Protein AF-D4MTE4-F1 (afdb_monomer_lite)

Radius of gyration: 26.08 Å; chains: 1; bounding box: 57×75×73 Å

Structure (mmCIF, N/CA/C/O backbone):
data_AF-D4MTE4-F1
#
_entry.id   AF-D4MTE4-F1
#
loop_
_atom_site.group_PDB
_atom_site.id
_atom_site.type_symbol
_atom_site.label_atom_id
_atom_site.label_alt_id
_atom_site.label_comp_id
_atom_site.label_asym_id
_atom_site.label_entity_id
_atom_site.label_seq_id
_atom_site.pdbx_PDB_ins_code
_atom_site.Cartn_x
_atom_site.Cartn_y
_atom_site.Cartn_z
_atom_site.occupancy
_atom_site.B_iso_or_equiv
_atom_site.auth_seq_id
_atom_site.auth_comp_id
_atom_site.auth_asym_id
_atom_site.auth_atom_id
_atom_site.pdbx_PDB_model_num
ATOM 1 N N . MET A 1 1 ? -26.440 55.639 30.751 1.00 59.72 1 MET A N 1
ATOM 2 C CA . MET A 1 1 ? -26.426 54.937 29.444 1.00 59.72 1 MET A CA 1
ATOM 3 C C . MET A 1 1 ? -25.114 54.200 29.165 1.00 59.72 1 MET A C 1
ATOM 5 O O . MET A 1 1 ? -25.168 52.997 28.968 1.00 59.72 1 MET A O 1
ATOM 9 N N . LYS A 1 2 ? -23.936 54.842 29.241 1.00 62.47 2 LYS A N 1
ATOM 10 C CA . LYS A 1 2 ? -22.635 54.199 28.929 1.00 62.47 2 LYS A CA 1
ATOM 11 C C . LYS A 1 2 ? -22.299 52.947 29.768 1.00 62.47 2 LYS A C 1
ATOM 13 O O . LYS A 1 2 ? -21.780 51.980 29.232 1.00 62.47 2 LYS A O 1
ATOM 18 N N . ARG A 1 3 ? -22.651 52.935 31.062 1.00 67.12 3 ARG A N 1
ATOM 19 C CA . ARG A 1 3 ? -22.437 51.776 31.957 1.00 67.12 3 ARG A CA 1
ATOM 20 C C . ARG A 1 3 ? -23.347 50.582 31.648 1.00 67.12 3 ARG A C 1
ATOM 22 O O . ARG A 1 3 ? -22.915 49.451 31.786 1.00 67.12 3 ARG A O 1
ATOM 29 N N . ILE A 1 4 ? -24.574 50.839 31.195 1.00 77.75 4 ILE A N 1
ATOM 30 C CA . ILE A 1 4 ? -25.535 49.785 30.832 1.00 77.75 4 ILE A CA 1
ATOM 31 C C . ILE A 1 4 ? -25.122 49.152 29.497 1.00 77.75 4 ILE A C 1
ATOM 33 O O . ILE A 1 4 ? -25.079 47.935 29.386 1.00 77.75 4 ILE A O 1
ATOM 37 N N . ALA A 1 5 ? -24.699 49.972 28.528 1.00 74.25 5 ALA A N 1
ATOM 38 C CA . ALA A 1 5 ? -24.168 49.484 27.256 1.00 74.25 5 ALA A CA 1
ATOM 39 C C . ALA A 1 5 ? -22.922 48.593 27.438 1.00 74.25 5 ALA A C 1
ATOM 41 O O . ALA A 1 5 ? -22.818 47.554 26.796 1.00 74.25 5 ALA A O 1
ATOM 42 N N . ALA A 1 6 ? -22.015 48.948 28.356 1.00 76.06 6 ALA A N 1
ATOM 43 C CA . ALA A 1 6 ? -20.829 48.139 28.646 1.00 76.06 6 ALA A CA 1
ATOM 44 C C . ALA A 1 6 ? -21.172 46.754 29.227 1.00 76.06 6 ALA A C 1
ATOM 46 O O . ALA A 1 6 ? -20.550 45.762 28.858 1.00 76.06 6 ALA A O 1
ATOM 47 N N . VAL A 1 7 ? -22.193 46.671 30.087 1.00 80.75 7 VAL A N 1
ATOM 48 C CA . VAL A 1 7 ? -22.648 45.399 30.675 1.00 80.75 7 VAL A CA 1
ATOM 49 C C . VAL A 1 7 ? -23.326 44.510 29.625 1.00 80.75 7 VAL A C 1
ATOM 51 O O . VAL A 1 7 ? -23.096 43.302 29.609 1.00 80.75 7 VAL A O 1
ATOM 54 N N . CYS A 1 8 ? -24.096 45.088 28.697 1.00 79.12 8 CYS A N 1
ATOM 55 C CA . CYS A 1 8 ? -24.700 44.345 27.584 1.00 79.12 8 CYS A CA 1
ATOM 56 C C . CYS A 1 8 ? -23.653 43.798 26.598 1.00 79.12 8 CYS A C 1
ATOM 58 O O . CYS A 1 8 ? -23.776 42.674 26.125 1.00 79.12 8 CYS A O 1
ATOM 60 N N . VAL A 1 9 ? -22.591 44.556 26.316 1.00 81.44 9 VAL A N 1
ATOM 61 C CA . VAL A 1 9 ? -21.503 44.088 25.440 1.00 81.44 9 VAL A CA 1
ATOM 62 C C . VAL A 1 9 ? -20.684 42.988 26.122 1.00 81.44 9 VAL A C 1
ATOM 64 O O . VAL A 1 9 ? -20.403 41.963 25.508 1.00 81.44 9 VAL A O 1
ATOM 67 N N . ALA A 1 10 ? -20.366 43.142 27.410 1.00 79.88 10 ALA A N 1
ATOM 68 C CA . ALA A 1 10 ? -19.639 42.121 28.163 1.00 79.88 10 ALA A CA 1
ATOM 69 C C . ALA A 1 10 ? -20.427 40.804 28.281 1.00 79.88 10 ALA A C 1
ATOM 71 O O . ALA A 1 10 ? -19.842 39.733 28.164 1.00 79.88 10 ALA A O 1
ATOM 72 N N . SER A 1 11 ? -21.751 40.868 28.448 1.00 81.88 11 SER A N 1
ATOM 73 C CA . SER A 1 11 ? -22.614 39.678 28.529 1.00 81.88 11 SER A CA 1
ATOM 74 C C . SER A 1 11 ? -22.815 38.957 27.195 1.00 81.88 11 SER A C 1
ATOM 76 O O . SER A 1 11 ? -23.092 37.764 27.208 1.00 81.88 11 SER A O 1
ATOM 78 N N . LEU A 1 12 ? -22.627 39.629 26.055 1.00 82.00 12 LEU A N 1
ATOM 79 C CA . LEU A 1 12 ? -22.618 38.982 24.737 1.00 82.00 12 LEU A CA 1
ATOM 80 C C . LEU A 1 12 ? -21.258 38.362 24.396 1.00 82.00 12 LEU A C 1
ATOM 82 O O . LEU A 1 12 ? -21.197 37.324 23.744 1.00 82.00 12 LEU A O 1
ATOM 86 N N . ILE A 1 13 ? -20.166 38.975 24.858 1.00 83.00 13 ILE A N 1
ATOM 87 C CA . ILE A 1 13 ? -18.805 38.487 24.598 1.00 83.00 13 ILE A CA 1
ATOM 88 C C . ILE A 1 13 ? -18.431 37.352 25.559 1.00 83.00 13 ILE A C 1
ATOM 90 O O . ILE A 1 13 ? -17.723 36.435 25.163 1.00 83.00 13 ILE A O 1
ATOM 94 N N . PHE A 1 14 ? -18.926 37.361 26.799 1.00 82.88 14 PHE A N 1
ATOM 95 C CA . PHE A 1 14 ? -18.574 36.354 27.804 1.00 82.88 14 PHE A CA 1
ATOM 96 C C . PHE A 1 14 ? -18.930 34.910 27.392 1.00 82.88 14 PHE A C 1
ATOM 98 O O . PHE A 1 14 ? -18.049 34.063 27.496 1.00 82.88 14 PHE A O 1
ATOM 105 N N . PRO A 1 15 ? -20.122 34.598 26.840 1.00 77.12 15 PRO A N 1
ATOM 106 C CA . PRO A 1 15 ? -20.428 33.265 26.318 1.00 77.12 15 PRO A CA 1
ATOM 107 C C . PRO A 1 15 ? -19.530 32.879 25.139 1.00 77.12 15 PRO A C 1
ATOM 109 O O . PRO A 1 15 ? -19.140 31.724 25.016 1.00 77.12 15 PRO A O 1
ATOM 112 N N . TYR A 1 16 ? -19.165 33.841 24.287 1.00 74.88 16 TYR A N 1
ATOM 113 C CA . TYR A 1 16 ? -18.300 33.608 23.128 1.00 74.88 16 TYR A CA 1
ATOM 114 C C . TYR A 1 16 ? -16.842 33.337 23.534 1.00 74.88 16 TYR A C 1
ATOM 116 O O . TYR A 1 16 ? -16.196 32.433 23.017 1.00 74.88 16 TYR A O 1
ATOM 124 N N . VAL A 1 17 ? -16.327 34.075 24.518 1.00 76.56 17 VAL A N 1
ATOM 125 C CA . VAL A 1 17 ? -14.983 33.861 25.074 1.00 76.56 17 VAL A CA 1
ATOM 126 C C . VAL A 1 17 ? -14.937 32.574 25.896 1.00 76.56 17 VAL A C 1
ATOM 128 O O . VAL A 1 17 ? -13.956 31.844 25.810 1.00 76.56 17 VAL A O 1
ATOM 131 N N . LEU A 1 18 ? -16.001 32.256 26.641 1.00 71.44 18 LEU A N 1
ATOM 132 C CA . LEU A 1 18 ? -16.104 31.010 27.402 1.00 71.44 18 LEU A CA 1
ATOM 133 C C . LEU A 1 18 ? -16.206 29.792 26.475 1.00 71.44 18 LEU A C 1
ATOM 135 O O . LEU A 1 18 ? -15.563 28.782 26.736 1.00 71.44 18 LEU A O 1
ATOM 139 N N . THR A 1 19 ? -16.950 29.897 25.368 1.00 66.19 19 THR A N 1
ATOM 140 C CA . THR A 1 19 ? -17.001 28.837 24.349 1.00 66.19 19 THR A CA 1
ATOM 141 C C . THR A 1 19 ? -15.670 28.700 23.624 1.00 66.19 19 THR A C 1
ATOM 143 O O . THR A 1 19 ? -15.191 27.583 23.546 1.00 66.19 19 THR A O 1
ATOM 146 N N . MET A 1 20 ? -14.998 29.785 23.217 1.00 66.06 20 MET A N 1
ATOM 147 C CA . MET A 1 20 ? -13.650 29.700 22.629 1.00 66.06 20 MET A CA 1
ATOM 148 C C . MET A 1 20 ? -12.594 29.122 23.583 1.00 66.06 20 MET A C 1
ATOM 150 O O . MET A 1 20 ? -11.722 28.378 23.137 1.00 66.06 20 MET A O 1
ATOM 154 N N . ALA A 1 21 ? -12.655 29.460 24.875 1.00 62.47 21 ALA A N 1
ATOM 155 C CA . ALA A 1 21 ? -11.738 28.933 25.884 1.00 62.47 21 ALA A CA 1
ATOM 156 C C . ALA A 1 21 ? -12.009 27.453 26.203 1.00 62.47 21 ALA A C 1
ATOM 158 O O . ALA A 1 21 ? -11.075 26.722 26.519 1.00 62.47 21 ALA A O 1
ATOM 159 N N . TRP A 1 22 ? -13.264 27.002 26.084 1.00 55.19 22 TRP A N 1
ATOM 160 C CA . TRP A 1 22 ? -13.646 25.596 26.242 1.00 55.19 22 TRP A CA 1
ATOM 161 C C . TRP A 1 22 ? -13.377 24.780 24.969 1.00 55.19 22 TRP A C 1
ATOM 163 O O . TRP A 1 22 ? -12.930 23.642 25.052 1.00 55.19 22 TRP A O 1
ATOM 173 N N . THR A 1 23 ? -13.553 25.353 23.776 1.00 48.44 23 THR A N 1
ATOM 174 C CA . THR A 1 23 ? -13.252 24.699 22.490 1.00 48.44 23 THR A CA 1
ATOM 175 C C . THR A 1 23 ? -11.777 24.785 22.105 1.00 48.44 23 THR A C 1
ATOM 177 O O . THR A 1 23 ? -11.493 24.762 20.913 1.00 48.44 23 THR A O 1
ATOM 180 N N . GLY A 1 24 ? -10.874 24.934 23.086 1.00 40.53 24 GLY A N 1
ATOM 181 C CA . GLY A 1 24 ? -9.408 24.923 23.001 1.00 40.53 24 GLY A CA 1
ATOM 182 C C . GLY A 1 24 ? -8.805 24.626 21.628 1.00 40.53 24 GLY A C 1
ATOM 183 O O . GLY A 1 24 ? -8.194 23.584 21.432 1.00 40.53 24 GLY A O 1
ATOM 184 N N . ARG A 1 25 ? -8.943 25.556 20.677 1.00 42.19 25 ARG A N 1
ATOM 185 C CA . ARG A 1 25 ? -8.326 25.459 19.354 1.00 42.19 25 ARG A CA 1
ATOM 186 C C . ARG A 1 25 ? -7.120 26.379 19.365 1.00 42.19 25 ARG A C 1
ATOM 188 O O . ARG A 1 25 ? -7.121 27.456 18.775 1.00 42.19 25 ARG A O 1
ATOM 195 N N . GLN A 1 26 ? -6.092 25.958 20.101 1.00 37.34 26 GLN A N 1
ATOM 196 C CA . GLN A 1 26 ? -4.737 26.301 19.693 1.00 37.34 26 GLN A CA 1
ATOM 197 C C . GLN A 1 26 ? -4.518 25.610 18.349 1.00 37.34 26 GLN A C 1
ATOM 199 O O . GLN A 1 26 ? -4.804 24.423 18.216 1.00 37.34 26 GLN A O 1
ATOM 204 N N . GLY A 1 27 ? -4.078 26.372 17.348 1.00 37.94 27 GLY A N 1
ATOM 205 C CA . GLY A 1 27 ? -3.647 25.862 16.048 1.00 37.94 27 GLY A CA 1
ATOM 206 C C . GLY A 1 27 ? -2.378 25.030 16.189 1.00 37.94 27 GLY A C 1
ATOM 207 O O . GLY A 1 27 ? -1.312 25.451 15.759 1.00 37.94 27 GLY A O 1
ATOM 208 N N . GLY A 1 28 ? -2.510 23.889 16.854 1.00 34.00 28 GLY A N 1
ATOM 209 C CA . GLY A 1 28 ? -1.566 22.795 16.855 1.00 34.00 28 GLY A CA 1
ATOM 210 C C . GLY A 1 28 ? -2.030 21.757 15.846 1.00 34.00 28 GLY A C 1
ATOM 211 O O . GLY A 1 28 ? -3.226 21.558 15.637 1.00 34.00 28 GLY A O 1
ATOM 212 N N . THR A 1 29 ? -1.051 21.127 15.225 1.00 38.72 29 THR A N 1
ATOM 213 C CA . THR A 1 29 ? -1.072 19.966 14.333 1.00 38.72 29 THR A CA 1
ATOM 214 C C . THR A 1 29 ? -1.669 18.717 14.997 1.00 38.72 29 THR A C 1
ATOM 216 O O . THR A 1 29 ? -1.053 17.656 15.011 1.00 38.72 29 THR A O 1
ATOM 219 N N . ALA A 1 30 ? -2.848 18.837 15.602 1.00 36.94 30 ALA A N 1
ATOM 220 C CA . ALA A 1 30 ? -3.557 17.722 16.199 1.00 36.94 30 ALA A CA 1
ATOM 221 C C . ALA A 1 30 ? -4.317 16.982 15.098 1.00 36.94 30 ALA A C 1
ATOM 223 O O . ALA A 1 30 ? -5.132 17.573 14.391 1.00 36.94 30 ALA A O 1
ATOM 224 N N . MET A 1 31 ? -4.043 15.689 14.967 1.00 48.06 31 MET A N 1
ATOM 225 C CA . MET A 1 31 ? -5.004 14.766 14.378 1.00 48.06 31 MET A CA 1
ATOM 226 C C . MET A 1 31 ? -6.296 14.862 15.199 1.00 48.06 31 MET A C 1
ATOM 228 O O . MET A 1 31 ? -6.238 14.791 16.431 1.00 48.06 31 MET A O 1
ATOM 232 N N . ALA A 1 32 ? -7.452 15.036 14.558 1.00 46.78 32 ALA A N 1
ATOM 233 C CA . ALA A 1 32 ? -8.718 14.686 15.193 1.00 46.78 32 ALA A CA 1
ATOM 234 C C . ALA A 1 32 ? -8.613 13.227 15.679 1.00 46.78 32 ALA A C 1
ATOM 236 O O . ALA A 1 32 ? -8.407 12.340 14.853 1.00 46.78 32 ALA A O 1
ATOM 237 N N . GLY A 1 33 ? -8.647 13.011 17.001 1.00 51.81 33 GLY A N 1
ATOM 238 C CA . GLY A 1 33 ? -8.532 11.669 17.589 1.00 51.81 33 GLY A CA 1
ATOM 239 C C . GLY A 1 33 ? -7.540 11.463 18.737 1.00 51.81 33 GLY A C 1
ATOM 240 O O . GLY A 1 33 ? -7.340 10.349 19.214 1.00 51.81 33 GLY A O 1
ATOM 241 N N . VAL A 1 34 ? -6.891 12.523 19.228 1.00 58.50 34 VAL A N 1
ATOM 242 C CA . VAL A 1 34 ? -6.115 12.413 20.474 1.00 58.50 34 VAL A CA 1
ATOM 243 C C . VAL A 1 34 ? -7.084 12.178 21.636 1.00 58.50 34 VAL A C 1
ATOM 245 O O . VAL A 1 34 ? -7.773 13.099 22.082 1.00 58.50 34 VAL A O 1
ATOM 248 N N . VAL A 1 35 ? -7.143 10.940 22.120 1.00 59.81 35 VAL A N 1
ATOM 249 C CA . VAL A 1 35 ? -7.996 10.532 23.242 1.00 59.81 35 VAL A CA 1
ATOM 250 C C . VAL A 1 35 ? -7.235 10.620 24.558 1.00 59.81 35 VAL A C 1
ATOM 252 O O . VAL A 1 35 ? -6.057 10.283 24.663 1.00 59.81 35 VAL A O 1
ATOM 255 N N . SER A 1 36 ? -7.926 11.051 25.614 1.00 57.59 36 SER A N 1
ATOM 256 C CA . SER A 1 36 ? -7.418 10.844 26.971 1.00 57.59 36 SER A CA 1
ATOM 257 C C . SER A 1 36 ? -7.468 9.351 27.293 1.00 57.59 36 SER A C 1
ATOM 259 O O . SER A 1 36 ? -8.446 8.689 26.955 1.00 57.59 36 SER A O 1
ATOM 261 N N . SER A 1 37 ? -6.492 8.829 28.041 1.00 57.50 37 SER A N 1
ATOM 262 C CA . SER A 1 37 ? -6.460 7.424 28.488 1.00 57.50 37 SER A CA 1
ATOM 263 C C . SER A 1 37 ? -7.737 6.965 29.213 1.00 57.50 37 SER A C 1
ATOM 265 O O . SER A 1 37 ? -7.983 5.774 29.338 1.00 57.50 37 SER A O 1
ATOM 267 N N . SER A 1 38 ? -8.554 7.908 29.692 1.00 53.66 38 SER A N 1
ATOM 268 C CA . SER A 1 38 ? -9.852 7.665 30.334 1.00 53.66 38 SER A CA 1
ATOM 269 C C . SER A 1 38 ? -11.017 7.380 29.369 1.00 53.66 38 SER A C 1
ATOM 271 O O . SER A 1 38 ? -12.098 7.026 29.833 1.00 53.66 38 SER A O 1
ATOM 273 N N . GLN A 1 39 ? -10.822 7.553 28.058 1.00 58.81 39 GLN A N 1
ATOM 274 C CA . GLN A 1 39 ? -11.846 7.385 27.018 1.00 58.81 39 GLN A CA 1
ATOM 275 C C . GLN A 1 39 ? -11.631 6.149 26.134 1.00 58.81 39 GLN A C 1
ATOM 277 O O . GLN A 1 39 ? -12.474 5.883 25.286 1.00 58.81 39 GLN A O 1
ATOM 282 N N . ILE A 1 40 ? -10.536 5.411 26.336 1.00 68.00 40 ILE A N 1
ATOM 283 C CA . ILE A 1 40 ? -10.223 4.193 25.582 1.00 68.00 40 ILE A CA 1
ATOM 284 C C . ILE A 1 40 ? -11.050 3.041 26.166 1.00 68.00 40 ILE A C 1
ATOM 286 O O . ILE A 1 40 ? -10.957 2.745 27.361 1.00 68.00 40 ILE A O 1
ATOM 290 N N . GLY A 1 41 ? -11.883 2.424 25.332 1.00 66.00 41 GLY A N 1
ATOM 291 C CA . GLY A 1 41 ? -12.686 1.257 25.682 1.00 66.00 41 GLY A CA 1
ATOM 292 C C . GLY A 1 41 ? -11.831 0.020 25.975 1.00 66.00 41 GLY A C 1
ATOM 293 O O . GLY A 1 41 ? -10.697 -0.115 25.517 1.00 66.00 41 GLY A O 1
ATOM 294 N N . GLU A 1 42 ? -12.373 -0.918 26.752 1.00 63.75 42 GLU A N 1
ATOM 295 C CA . GLU A 1 42 ? -11.688 -2.178 27.056 1.00 63.75 42 GLU A CA 1
ATOM 296 C C . GLU A 1 42 ? -11.477 -2.993 25.764 1.00 63.75 42 GLU A C 1
ATOM 298 O O . GLU A 1 42 ? -12.437 -3.367 25.094 1.00 63.75 42 GLU A O 1
ATOM 303 N N . GLY A 1 43 ? -10.213 -3.250 25.408 1.00 72.12 43 GLY A N 1
ATOM 304 C CA . GLY A 1 43 ? -9.827 -3.996 24.202 1.00 72.12 43 GLY A CA 1
ATOM 305 C C . GLY A 1 43 ? -9.526 -3.143 22.964 1.00 72.12 43 GLY A C 1
ATOM 306 O O . GLY A 1 43 ? -9.059 -3.692 21.964 1.00 72.12 43 GLY A O 1
ATOM 307 N N . GLU A 1 44 ? -9.719 -1.822 23.020 1.00 82.81 44 GLU A N 1
ATOM 308 C CA . GLU A 1 44 ? -9.362 -0.929 21.914 1.00 82.81 44 GLU A CA 1
ATOM 309 C C . GLU A 1 44 ? -7.845 -0.882 21.693 1.00 82.81 44 GLU A C 1
ATOM 311 O O . GLU A 1 44 ? -7.045 -0.892 22.632 1.00 82.81 44 GLU A O 1
ATOM 316 N N . ARG A 1 45 ? -7.446 -0.853 20.418 1.00 90.00 45 ARG A N 1
ATOM 317 C CA . ARG A 1 45 ? -6.045 -0.751 20.002 1.00 90.00 45 ARG A CA 1
ATOM 318 C C . ARG A 1 45 ? -5.687 0.706 19.740 1.00 90.00 45 ARG A C 1
ATOM 320 O O . ARG A 1 45 ? -6.461 1.430 19.113 1.00 90.00 45 ARG A O 1
ATOM 327 N N . VAL A 1 46 ? -4.501 1.115 20.177 1.00 92.38 46 VAL A N 1
ATOM 328 C CA . VAL A 1 46 ? -4.019 2.494 20.048 1.00 92.38 46 VAL A CA 1
ATOM 329 C C . VAL A 1 46 ? -2.648 2.577 19.398 1.00 92.38 46 VAL A C 1
ATOM 331 O O . VAL A 1 46 ? -1.789 1.715 19.579 1.00 92.38 46 VAL A O 1
ATOM 334 N N . ILE A 1 47 ? -2.437 3.662 18.665 1.00 90.94 47 ILE A N 1
ATOM 335 C CA . ILE A 1 47 ? -1.132 4.059 18.151 1.00 90.94 47 ILE A CA 1
ATOM 336 C C . ILE A 1 47 ? -0.617 5.192 19.031 1.00 90.94 47 ILE A C 1
ATOM 338 O O . ILE A 1 47 ? -1.311 6.185 19.247 1.00 90.94 47 ILE A O 1
ATOM 342 N N . VAL A 1 48 ? 0.588 5.038 19.570 1.00 90.62 48 VAL A N 1
ATOM 343 C CA . VAL A 1 48 ? 1.236 6.063 20.389 1.00 90.62 48 VAL A CA 1
ATOM 344 C C . VAL A 1 48 ? 2.079 6.933 19.469 1.00 90.62 48 VAL A C 1
ATOM 346 O O . VAL A 1 48 ? 3.128 6.505 18.990 1.00 90.62 48 VAL A O 1
ATOM 349 N N . LEU A 1 49 ? 1.614 8.153 19.209 1.00 88.25 49 LEU A N 1
ATOM 350 C CA . LEU A 1 49 ? 2.403 9.152 18.498 1.00 88.25 49 LEU A CA 1
ATOM 351 C C . LEU A 1 49 ? 3.561 9.562 19.404 1.00 88.25 49 LEU A C 1
ATOM 353 O O . LEU A 1 49 ? 3.319 10.097 20.480 1.00 88.25 49 LEU A O 1
ATOM 357 N N . ASP A 1 50 ? 4.797 9.328 18.979 1.00 84.50 50 ASP A N 1
ATOM 358 C CA . ASP A 1 50 ? 6.025 9.649 19.717 1.00 84.50 50 ASP A CA 1
ATOM 359 C C . ASP A 1 50 ? 6.813 10.799 19.061 1.00 84.50 50 ASP A C 1
ATOM 361 O O . ASP A 1 50 ? 8.036 10.924 19.175 1.00 84.50 50 ASP A O 1
ATOM 365 N N . ARG A 1 51 ? 6.087 11.692 18.378 1.00 80.00 51 ARG A N 1
ATOM 366 C CA . ARG A 1 51 ? 6.640 12.868 17.697 1.00 80.00 51 ARG A CA 1
ATOM 367 C C . ARG A 1 51 ? 7.105 13.907 18.717 1.00 80.00 51 ARG A C 1
ATOM 369 O O . ARG A 1 51 ? 6.377 14.274 19.634 1.00 80.00 51 ARG A O 1
ATOM 376 N N . GLU A 1 52 ? 8.319 14.420 18.525 1.00 68.56 52 GLU A N 1
ATOM 377 C CA . GLU A 1 52 ? 8.853 15.574 19.272 1.00 68.56 52 GLU A CA 1
ATOM 378 C C . GLU A 1 52 ? 8.875 15.400 20.809 1.00 68.56 52 GLU A C 1
ATOM 380 O O . GLU A 1 52 ? 8.902 16.378 21.555 1.00 68.56 52 GLU A O 1
ATOM 385 N N . GLY A 1 53 ? 8.912 14.153 21.296 1.00 67.38 53 GLY A N 1
ATOM 386 C CA . GLY A 1 53 ? 9.024 13.829 22.723 1.00 67.38 53 GLY A CA 1
ATOM 387 C C . GLY A 1 53 ? 7.716 13.912 23.517 1.00 67.38 53 GLY A C 1
ATOM 388 O O . GLY A 1 53 ? 7.756 13.803 24.743 1.00 67.38 53 GLY A O 1
ATOM 389 N N . ALA A 1 54 ? 6.572 14.096 22.851 1.00 74.00 54 ALA A N 1
ATOM 390 C CA . ALA A 1 54 ? 5.254 13.992 23.467 1.00 74.00 54 ALA A CA 1
ATOM 391 C C . ALA A 1 54 ? 4.578 12.691 23.024 1.00 74.00 54 ALA A C 1
ATOM 393 O O . ALA A 1 54 ? 4.305 12.516 21.842 1.00 74.00 54 ALA A O 1
ATOM 394 N N . GLU A 1 55 ? 4.285 11.806 23.978 1.00 83.50 55 GLU A N 1
ATOM 395 C CA . GLU A 1 55 ? 3.511 10.590 23.723 1.00 83.50 55 GLU A CA 1
ATOM 396 C C . GLU A 1 55 ? 2.014 10.908 23.744 1.00 83.50 55 GLU A C 1
ATOM 398 O O . GLU A 1 55 ? 1.477 11.365 24.758 1.00 83.50 55 GLU A O 1
ATOM 403 N N . GLN A 1 56 ? 1.337 10.687 22.617 1.00 86.00 56 GLN A N 1
ATOM 404 C CA . GLN A 1 56 ? -0.105 10.901 22.488 1.00 86.00 56 GLN A CA 1
ATOM 405 C C . GLN A 1 56 ? -0.778 9.645 21.926 1.00 86.00 56 GLN A C 1
ATOM 407 O O . GLN A 1 56 ? -0.512 9.288 20.778 1.00 86.00 56 GLN A O 1
ATOM 412 N N . PRO A 1 57 ? -1.643 8.965 22.700 1.00 88.06 57 PRO A N 1
ATOM 413 C CA . PRO A 1 57 ? -2.395 7.832 22.186 1.00 88.06 57 PRO A CA 1
ATOM 414 C C . PRO A 1 57 ? -3.508 8.311 21.246 1.00 88.06 57 PRO A C 1
ATOM 416 O O . PRO A 1 57 ? -4.261 9.235 21.561 1.00 88.06 57 PRO A O 1
ATOM 419 N N . VAL A 1 58 ? -3.615 7.648 20.100 1.00 89.69 58 VAL A N 1
ATOM 420 C CA . VAL A 1 58 ? -4.669 7.833 19.097 1.00 89.69 58 VAL A CA 1
ATOM 421 C C . VAL A 1 58 ? -5.322 6.482 18.837 1.00 89.69 58 VAL A C 1
ATOM 423 O O . VAL A 1 58 ? -4.630 5.462 18.786 1.00 89.69 58 VAL A O 1
ATOM 426 N N . LEU A 1 59 ? -6.647 6.453 18.687 1.00 91.44 59 LEU A N 1
ATOM 427 C CA . LEU A 1 59 ? -7.355 5.215 18.363 1.00 91.44 59 LEU A CA 1
ATOM 428 C C . LEU A 1 59 ? -6.901 4.688 17.001 1.00 91.44 59 LEU A C 1
ATOM 430 O O . LEU A 1 59 ? -6.737 5.452 16.049 1.00 91.44 59 LEU A O 1
ATOM 434 N N . LEU A 1 60 ? -6.740 3.368 16.889 1.00 91.94 60 LEU A N 1
ATOM 435 C CA . LEU A 1 60 ? -6.329 2.732 15.637 1.00 91.94 60 LEU A CA 1
ATOM 436 C C . LEU A 1 60 ? -7.251 3.125 14.472 1.00 91.94 60 LEU A C 1
ATOM 438 O O . LEU A 1 60 ? -6.762 3.428 13.389 1.00 91.94 60 LEU A O 1
ATOM 442 N N . GLU A 1 61 ? -8.565 3.181 14.700 1.00 91.00 61 GLU A N 1
ATOM 443 C CA . GLU A 1 61 ? -9.559 3.532 13.674 1.00 91.00 61 GLU A CA 1
ATOM 444 C C . GLU A 1 61 ? -9.416 4.972 13.155 1.00 91.00 61 GLU A C 1
ATOM 446 O O . GLU A 1 61 ? -9.609 5.232 11.968 1.00 91.00 61 GLU A O 1
ATOM 451 N N . GLU A 1 62 ? -9.011 5.912 14.008 1.00 90.06 62 GLU A N 1
ATOM 452 C CA . GLU A 1 62 ? -8.749 7.295 13.594 1.00 90.06 62 GLU A CA 1
ATOM 453 C C . GLU A 1 62 ? -7.401 7.410 12.876 1.00 90.06 62 GLU A C 1
ATOM 455 O O . GLU A 1 62 ? -7.265 8.145 11.894 1.00 90.06 62 GLU A O 1
ATOM 460 N N . TYR A 1 63 ? -6.411 6.630 13.317 1.00 91.81 63 TYR A N 1
ATOM 461 C CA . TYR A 1 63 ? -5.103 6.554 12.676 1.00 91.81 63 TYR A CA 1
ATOM 462 C C . TYR A 1 63 ? -5.188 5.964 11.256 1.00 91.81 63 TYR A C 1
ATOM 464 O O . TYR A 1 63 ? -4.510 6.440 10.341 1.00 91.81 63 TYR A O 1
ATOM 472 N N . LEU A 1 64 ? -6.080 4.988 11.039 1.00 94.19 64 LEU A N 1
ATOM 473 C CA . LEU A 1 64 ? -6.325 4.368 9.733 1.00 94.19 64 LEU A CA 1
ATOM 474 C C . LEU A 1 64 ? -6.727 5.374 8.653 1.00 94.19 64 LEU A C 1
ATOM 476 O O . LEU A 1 64 ? -6.295 5.229 7.510 1.00 94.19 64 LEU A O 1
ATOM 480 N N . ILE A 1 65 ? -7.495 6.413 8.995 1.00 95.31 65 ILE A N 1
ATOM 481 C CA . ILE A 1 65 ? -7.918 7.433 8.024 1.00 95.31 65 ILE A CA 1
ATOM 482 C C . ILE A 1 65 ? -6.702 8.087 7.372 1.00 95.31 65 ILE A C 1
ATOM 484 O O . ILE A 1 65 ? -6.657 8.213 6.149 1.00 95.31 65 ILE A O 1
ATOM 488 N N . GLY A 1 66 ? -5.702 8.467 8.170 1.00 93.38 66 GLY A N 1
ATOM 489 C CA . GLY A 1 66 ? -4.495 9.104 7.652 1.00 93.38 66 GLY A CA 1
ATOM 490 C C . GLY A 1 66 ? -3.629 8.165 6.817 1.00 93.38 66 GLY A C 1
ATOM 491 O O . GLY A 1 66 ? -3.068 8.602 5.812 1.00 93.38 66 GLY A O 1
ATOM 492 N N . ILE A 1 67 ? -3.537 6.890 7.211 1.00 93.75 67 ILE A N 1
ATOM 493 C CA . ILE A 1 67 ? -2.814 5.861 6.449 1.00 93.75 67 ILE A CA 1
ATOM 494 C C . ILE A 1 67 ? -3.456 5.696 5.070 1.00 93.75 67 ILE A C 1
ATOM 496 O O . ILE A 1 67 ? -2.785 5.769 4.045 1.00 93.75 67 ILE A O 1
ATOM 500 N N . VAL A 1 68 ? -4.771 5.477 5.034 1.00 95.38 68 VAL A N 1
ATOM 501 C CA . VAL A 1 68 ? -5.475 5.184 3.783 1.00 95.38 68 VAL A CA 1
ATOM 502 C C . VAL A 1 68 ? -5.541 6.424 2.891 1.00 95.38 68 VAL A C 1
ATOM 504 O O . VAL A 1 68 ? -5.435 6.295 1.675 1.00 95.38 68 VAL A O 1
ATOM 507 N N . ALA A 1 69 ? -5.642 7.624 3.473 1.00 94.50 69 ALA A N 1
ATOM 508 C CA . ALA A 1 69 ? -5.589 8.883 2.728 1.00 94.50 69 ALA A CA 1
ATOM 509 C C . ALA A 1 69 ? -4.238 9.116 2.032 1.00 94.50 69 ALA A C 1
ATOM 511 O O . ALA A 1 69 ? -4.217 9.732 0.970 1.00 94.50 69 ALA A O 1
ATOM 512 N N . GLU A 1 70 ? -3.132 8.632 2.608 1.00 92.69 70 GLU A N 1
ATOM 513 C CA . GLU A 1 70 ? -1.806 8.670 1.970 1.00 92.69 70 GLU A CA 1
ATOM 514 C C . GLU A 1 70 ? -1.671 7.617 0.855 1.00 92.69 70 GLU A C 1
ATOM 516 O O . GLU A 1 70 ? -0.936 7.812 -0.108 1.00 92.69 70 GLU A O 1
ATOM 521 N N . GLN A 1 71 ? -2.381 6.490 0.964 1.00 89.94 71 GLN A N 1
ATOM 522 C CA . GLN A 1 71 ? -2.197 5.338 0.074 1.00 89.94 71 GLN A CA 1
ATOM 523 C C . GLN A 1 71 ? -3.017 5.386 -1.208 1.00 89.94 71 GLN A C 1
ATOM 525 O O . GLN A 1 71 ? -2.567 4.867 -2.230 1.00 89.94 71 GLN A O 1
ATOM 530 N N . ILE A 1 72 ? -4.232 5.936 -1.151 1.00 91.94 72 ILE A N 1
ATOM 531 C CA . ILE A 1 72 ? -5.155 5.946 -2.289 1.00 91.94 72 ILE A CA 1
ATOM 532 C C . ILE A 1 72 ? -5.831 7.313 -2.474 1.00 91.94 72 ILE A C 1
ATOM 534 O O . ILE A 1 72 ? -6.110 8.008 -1.494 1.00 91.94 72 ILE A O 1
ATOM 538 N N . PRO A 1 73 ? -6.161 7.704 -3.721 1.00 92.81 73 PRO A N 1
ATOM 539 C CA . PRO A 1 73 ? -6.889 8.940 -3.991 1.00 92.81 73 PRO A CA 1
ATOM 540 C C . PRO A 1 73 ? -8.272 8.974 -3.333 1.00 92.81 73 PRO A C 1
ATOM 542 O O . PRO A 1 73 ? -9.011 7.987 -3.340 1.00 92.81 73 PRO A O 1
ATOM 545 N N . ALA A 1 74 ? -8.682 10.146 -2.846 1.00 94.25 74 ALA A N 1
ATOM 546 C CA . ALA A 1 74 ? -9.984 10.326 -2.197 1.00 94.25 74 ALA A CA 1
ATOM 547 C C . ALA A 1 74 ? -11.179 10.200 -3.164 1.00 94.25 74 ALA A C 1
ATOM 549 O O . ALA A 1 74 ? -12.325 9.942 -2.763 1.00 94.25 74 ALA A O 1
ATOM 550 N N . GLU A 1 75 ? -10.909 10.359 -4.458 1.00 94.06 75 GLU A N 1
ATOM 551 C CA . GLU A 1 75 ? -11.850 10.197 -5.557 1.00 94.06 75 GLU A CA 1
ATOM 552 C C . GLU A 1 75 ? -12.304 8.745 -5.737 1.00 94.06 75 GLU A C 1
ATOM 554 O O . GLU A 1 75 ? -13.405 8.534 -6.242 1.00 94.06 75 GLU A O 1
ATOM 559 N N . TYR A 1 76 ? -11.509 7.758 -5.302 1.00 94.00 76 TYR A N 1
ATOM 560 C CA . TYR A 1 76 ? -11.818 6.334 -5.475 1.00 94.00 76 TYR A CA 1
ATOM 561 C C . TYR A 1 76 ? -13.148 5.951 -4.836 1.00 94.00 76 TYR A C 1
ATOM 563 O O . TYR A 1 76 ? -13.554 6.530 -3.834 1.00 94.00 76 TYR A O 1
ATOM 571 N N . GLU A 1 77 ? -13.848 4.975 -5.407 1.00 95.25 77 GLU A N 1
ATOM 572 C CA . GLU A 1 77 ? -15.166 4.555 -4.924 1.00 95.25 77 GLU A CA 1
ATOM 573 C C . GLU A 1 77 ? -15.143 4.128 -3.450 1.00 95.25 77 GLU A C 1
ATOM 575 O O . GLU A 1 77 ? -14.135 3.641 -2.936 1.00 95.25 77 GLU A O 1
ATOM 580 N N . LEU A 1 78 ? -16.272 4.303 -2.753 1.00 96.81 78 LEU A N 1
ATOM 581 C CA . LEU A 1 78 ? -16.360 4.017 -1.315 1.00 96.81 78 LEU A CA 1
ATOM 582 C C . LEU A 1 78 ? -15.951 2.572 -0.986 1.00 96.81 78 LEU A C 1
ATOM 584 O O . LEU A 1 78 ? -15.231 2.346 -0.019 1.00 96.81 78 LEU A O 1
ATOM 588 N N . GLU A 1 79 ? -16.358 1.607 -1.811 1.00 97.69 79 GLU A N 1
ATOM 589 C CA . GLU A 1 79 ? -16.002 0.195 -1.624 1.00 97.69 79 GLU A CA 1
ATOM 590 C C . GLU A 1 79 ? -14.493 -0.061 -1.782 1.00 97.69 79 GLU A C 1
ATOM 592 O O . GLU A 1 79 ? -13.936 -0.899 -1.076 1.00 97.69 79 GLU A O 1
ATOM 597 N N . THR A 1 80 ? -13.797 0.705 -2.630 1.00 95.56 80 THR A N 1
ATOM 598 C CA . THR A 1 80 ? -12.331 0.649 -2.737 1.00 95.56 80 THR A CA 1
ATOM 599 C C . THR A 1 80 ? -11.670 1.180 -1.468 1.00 95.56 80 THR A C 1
ATOM 601 O O . THR A 1 80 ? -10.734 0.567 -0.960 1.00 95.56 80 THR A O 1
ATOM 604 N N . ILE A 1 81 ? -12.189 2.279 -0.911 1.00 97.94 81 ILE A N 1
ATOM 605 C CA . ILE A 1 81 ? -11.683 2.832 0.352 1.00 97.94 81 ILE A CA 1
ATOM 606 C C . ILE A 1 81 ? -11.918 1.843 1.499 1.00 97.94 81 ILE A C 1
ATOM 608 O O . ILE A 1 81 ? -11.004 1.601 2.279 1.00 97.94 81 ILE A O 1
ATOM 612 N N . LYS A 1 82 ? -13.091 1.202 1.574 1.00 98.50 82 LYS A N 1
ATOM 613 C CA . LYS A 1 82 ? -13.376 0.142 2.558 1.00 98.50 82 LYS A CA 1
ATOM 614 C C . LYS A 1 82 ? -12.406 -1.032 2.449 1.00 98.50 82 LYS A C 1
ATOM 616 O O . LYS A 1 82 ? -11.865 -1.467 3.463 1.00 98.50 82 LYS A O 1
ATOM 621 N N . ALA A 1 83 ? -12.152 -1.523 1.235 1.00 97.81 83 ALA A N 1
ATOM 622 C CA . ALA A 1 83 ? -11.175 -2.585 1.019 1.00 97.81 83 ALA A CA 1
ATOM 623 C C . ALA A 1 83 ? -9.784 -2.169 1.529 1.00 97.81 83 ALA A C 1
ATOM 625 O O . ALA A 1 83 ? -9.137 -2.935 2.242 1.00 97.81 83 ALA A O 1
ATOM 626 N N . GLN A 1 84 ? -9.367 -0.931 1.251 1.00 97.06 84 GLN A N 1
ATOM 627 C CA . GLN 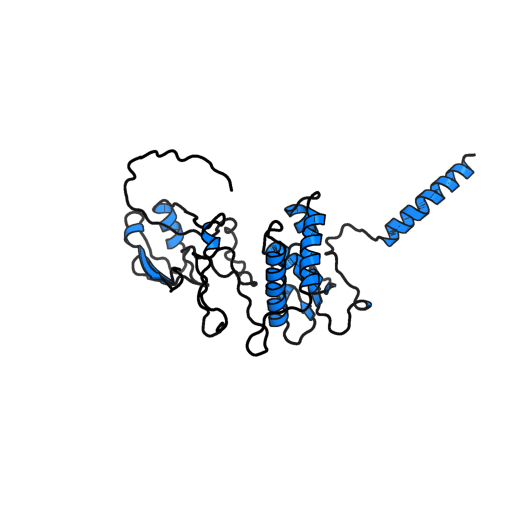A 1 84 ? -8.087 -0.410 1.725 1.00 97.06 84 GLN A CA 1
ATOM 628 C C . GLN A 1 84 ? -8.040 -0.230 3.251 1.00 97.06 84 GLN A C 1
ATOM 630 O O . GLN A 1 84 ? -7.007 -0.508 3.856 1.00 97.06 84 GLN A O 1
ATOM 635 N N . MET A 1 85 ? -9.150 0.149 3.898 1.00 97.75 85 MET A N 1
ATOM 636 C CA . MET A 1 85 ? -9.250 0.186 5.366 1.00 97.75 85 MET A CA 1
ATOM 637 C C . MET A 1 85 ? -9.004 -1.195 5.973 1.00 97.75 85 MET A C 1
ATOM 639 O O . MET A 1 85 ? -8.229 -1.321 6.917 1.00 97.75 85 MET A O 1
ATOM 643 N N . ILE A 1 86 ? -9.606 -2.244 5.404 1.00 98.19 86 ILE A N 1
ATOM 644 C CA . ILE A 1 86 ? -9.412 -3.628 5.857 1.00 98.19 86 ILE A CA 1
ATOM 645 C C . ILE A 1 86 ? -7.954 -4.069 5.659 1.00 98.19 86 ILE A C 1
ATOM 647 O O . ILE A 1 86 ? -7.374 -4.674 6.562 1.00 98.19 86 ILE A O 1
ATOM 651 N N . ILE A 1 87 ? -7.343 -3.747 4.514 1.00 96.25 87 ILE A N 1
ATOM 652 C CA . ILE A 1 87 ? -5.927 -4.028 4.214 1.00 96.25 87 ILE A CA 1
ATOM 653 C C . ILE A 1 87 ? -5.019 -3.353 5.251 1.00 96.25 87 ILE A C 1
ATOM 655 O O . ILE A 1 87 ? -4.242 -4.028 5.927 1.00 96.25 87 ILE A O 1
ATOM 659 N N . ALA A 1 88 ? -5.161 -2.039 5.442 1.00 95.38 88 ALA A N 1
ATOM 660 C CA . ALA A 1 88 ? -4.359 -1.277 6.395 1.00 95.38 88 ALA A CA 1
ATOM 661 C C . ALA A 1 88 ? -4.561 -1.767 7.840 1.00 95.38 88 ALA A C 1
ATOM 663 O O . ALA A 1 88 ? -3.589 -1.947 8.576 1.00 95.38 88 ALA A O 1
ATOM 664 N N . ARG A 1 89 ? -5.806 -2.071 8.236 1.00 95.94 89 ARG A N 1
ATOM 665 C CA . ARG A 1 89 ? -6.127 -2.624 9.560 1.00 95.94 89 ARG A CA 1
ATOM 666 C C . ARG A 1 89 ? -5.478 -3.982 9.777 1.00 95.94 89 ARG A C 1
ATOM 668 O O . ARG A 1 89 ? -4.880 -4.207 10.823 1.00 95.94 89 ARG A O 1
ATOM 675 N N . THR A 1 90 ? -5.553 -4.866 8.785 1.00 95.62 90 THR A N 1
ATOM 676 C CA . THR A 1 90 ? -4.944 -6.201 8.852 1.00 95.62 90 THR A CA 1
ATOM 677 C C . THR A 1 90 ? -3.442 -6.104 9.100 1.00 95.62 90 THR A C 1
ATOM 679 O O . THR A 1 90 ? -2.923 -6.801 9.969 1.00 95.62 90 THR A O 1
ATOM 682 N N . TYR A 1 91 ? -2.757 -5.191 8.409 1.00 93.62 91 TYR A N 1
ATOM 683 C CA . TYR A 1 91 ? -1.331 -4.966 8.625 1.00 93.62 91 TYR A CA 1
ATOM 684 C C . TYR A 1 91 ? -1.028 -4.471 10.036 1.00 93.62 91 TYR A C 1
ATOM 686 O O . TYR A 1 91 ? -0.149 -5.024 10.693 1.00 93.62 91 TYR A O 1
ATOM 694 N N . LEU A 1 92 ? -1.767 -3.469 10.529 1.00 92.94 92 LEU A N 1
ATOM 695 C CA . LEU A 1 92 ? -1.571 -2.971 11.893 1.00 92.94 92 LEU A CA 1
ATOM 696 C C . LEU A 1 92 ? -1.787 -4.083 12.925 1.00 92.94 92 LEU A C 1
ATOM 698 O O . LEU A 1 92 ? -0.974 -4.237 13.829 1.00 92.94 92 LEU A O 1
ATOM 702 N N . TYR A 1 93 ? -2.821 -4.910 12.758 1.00 93.00 93 TYR A N 1
ATOM 703 C CA . TYR A 1 93 ? -3.064 -6.061 13.630 1.00 93.00 93 TYR A CA 1
ATOM 704 C C . TYR A 1 93 ? -1.925 -7.085 13.566 1.00 93.00 93 TYR A C 1
ATOM 706 O O . TYR A 1 93 ? -1.511 -7.592 14.605 1.00 93.00 93 TYR A O 1
ATOM 714 N N . GLY A 1 94 ? -1.390 -7.363 12.374 1.00 91.50 94 GLY A N 1
ATOM 715 C CA . GLY A 1 94 ? -0.252 -8.265 12.198 1.00 91.50 94 GLY A CA 1
ATOM 716 C C . GLY A 1 94 ? 1.028 -7.752 12.863 1.00 91.50 94 GLY A C 1
ATOM 717 O O . GLY A 1 94 ? 1.727 -8.522 13.516 1.00 91.50 94 GLY A O 1
ATOM 718 N N . VAL A 1 95 ? 1.319 -6.451 12.748 1.00 90.50 95 VAL A N 1
ATOM 719 C CA . VAL A 1 95 ? 2.509 -5.838 13.363 1.00 90.50 95 VAL A CA 1
ATOM 720 C C . VAL A 1 95 ? 2.367 -5.708 14.882 1.00 90.50 95 VAL A C 1
ATOM 722 O O . VAL A 1 95 ? 3.340 -5.927 15.596 1.00 90.50 95 VAL A O 1
ATOM 725 N N . MET A 1 96 ? 1.174 -5.378 15.383 1.00 91.12 96 MET A N 1
ATOM 726 C CA . MET A 1 96 ? 0.904 -5.283 16.823 1.00 91.12 96 MET A CA 1
ATOM 727 C C . MET A 1 96 ? 0.818 -6.659 17.502 1.00 91.12 96 MET A C 1
ATOM 729 O O . MET A 1 96 ? 1.100 -6.781 18.691 1.00 91.12 96 MET A O 1
ATOM 733 N N . GLY A 1 97 ? 0.391 -7.700 16.783 1.00 88.75 97 GLY A N 1
ATOM 734 C CA . GLY A 1 97 ? 0.146 -9.021 17.359 1.00 88.75 97 GLY A CA 1
ATOM 735 C C . GLY A 1 97 ? -0.906 -8.971 18.473 1.00 88.75 97 GLY A C 1
ATOM 736 O O . GLY A 1 97 ? -1.998 -8.426 18.290 1.00 88.75 97 GLY A O 1
ATOM 737 N N . GLU A 1 98 ? -0.568 -9.515 19.641 1.00 86.81 98 GLU A N 1
ATOM 738 C CA . GLU A 1 98 ? -1.421 -9.502 20.842 1.00 86.81 98 GLU A CA 1
ATOM 739 C C . GLU A 1 98 ? -1.349 -8.174 21.621 1.00 86.81 98 GLU A C 1
ATOM 741 O O . GLU A 1 98 ? -2.069 -7.987 22.602 1.00 86.81 98 GLU A O 1
ATOM 746 N N . GLU A 1 99 ? -0.481 -7.241 21.219 1.00 89.50 99 GLU A N 1
ATOM 747 C CA . GLU A 1 99 ? -0.365 -5.950 21.889 1.00 89.50 99 GLU A CA 1
ATOM 748 C C . GLU A 1 99 ? -1.510 -5.009 21.493 1.00 89.50 99 GLU A C 1
ATOM 750 O O . GLU A 1 99 ? -1.955 -4.948 20.343 1.00 89.50 99 GLU A O 1
ATOM 755 N N . HIS A 1 100 ? -1.971 -4.223 22.466 1.00 86.88 100 HIS A N 1
ATOM 756 C CA . HIS A 1 100 ? -3.017 -3.217 22.265 1.00 86.88 100 HIS A CA 1
ATOM 757 C C . HIS A 1 100 ? -2.460 -1.814 22.004 1.00 86.88 100 HIS A C 1
ATOM 759 O O . HIS A 1 100 ? -3.225 -0.891 21.744 1.00 86.88 100 HIS A O 1
ATOM 765 N N . SER A 1 101 ? -1.139 -1.638 22.040 1.00 90.50 101 SER A N 1
ATOM 766 C CA . SER A 1 101 ? -0.485 -0.354 21.800 1.00 90.50 101 SER A CA 1
ATOM 767 C C . SER A 1 101 ? 0.816 -0.539 21.040 1.00 90.50 101 SER A C 1
ATOM 769 O O . SER A 1 101 ? 1.590 -1.418 21.398 1.00 90.50 101 SER A O 1
ATOM 771 N N . ILE A 1 102 ? 1.091 0.317 20.059 1.00 91.38 102 ILE A N 1
ATOM 772 C CA . ILE A 1 102 ? 2.385 0.359 19.369 1.00 91.38 102 ILE A CA 1
ATOM 773 C C . ILE A 1 102 ? 2.803 1.805 19.113 1.00 91.38 102 ILE A C 1
ATOM 775 O O . ILE A 1 102 ? 1.958 2.656 18.829 1.00 91.38 102 ILE A O 1
ATOM 779 N N . SER A 1 103 ? 4.100 2.091 19.219 1.00 89.75 103 SER A N 1
ATOM 780 C CA . SER A 1 103 ? 4.648 3.404 18.871 1.00 89.75 103 SER A CA 1
ATOM 781 C C . SER A 1 103 ? 4.613 3.632 17.364 1.00 89.75 103 SER A C 1
ATOM 783 O O . SER A 1 103 ? 4.951 2.743 16.582 1.00 89.75 103 SER A O 1
ATOM 785 N N . GLU A 1 104 ? 4.267 4.846 16.952 1.00 87.44 104 GLU A N 1
ATOM 786 C CA . GLU A 1 104 ? 4.252 5.241 15.545 1.00 87.44 104 GLU A CA 1
ATOM 787 C C . GLU A 1 104 ? 5.620 5.038 14.872 1.00 87.44 104 GLU A C 1
ATOM 789 O O . GLU A 1 104 ? 5.688 4.507 13.762 1.00 87.44 104 GLU A O 1
ATOM 794 N N . SER A 1 105 ? 6.719 5.374 15.556 1.00 85.75 105 SER A N 1
ATOM 795 C CA . SER A 1 105 ? 8.078 5.168 15.038 1.00 85.75 105 SER A CA 1
ATOM 796 C C . SER A 1 105 ? 8.422 3.710 14.697 1.00 85.75 105 SER A C 1
ATOM 798 O O . SER A 1 105 ? 9.307 3.473 13.874 1.00 85.75 105 SER A O 1
ATOM 800 N N . ALA A 1 106 ? 7.721 2.729 15.277 1.00 85.50 106 ALA A N 1
ATOM 801 C CA . ALA A 1 106 ? 7.927 1.308 14.995 1.00 85.50 106 ALA A CA 1
ATOM 802 C C . ALA A 1 106 ? 7.200 0.828 13.723 1.00 85.50 106 ALA A C 1
ATOM 804 O O . ALA A 1 106 ? 7.536 -0.231 13.184 1.00 85.50 106 ALA A O 1
ATOM 805 N N . LEU A 1 107 ? 6.208 1.585 13.242 1.00 82.12 107 LEU A N 1
ATOM 806 C CA . LEU A 1 107 ? 5.381 1.200 12.097 1.00 82.12 107 LEU A CA 1
ATOM 807 C C . LEU A 1 107 ? 6.058 1.470 10.748 1.00 82.12 107 LEU A C 1
ATOM 809 O O . LEU A 1 107 ? 5.786 0.741 9.793 1.00 82.12 107 LEU A O 1
ATOM 813 N N . ASP A 1 108 ? 6.940 2.477 10.684 1.00 79.62 108 ASP A N 1
ATOM 814 C CA . ASP A 1 108 ? 7.589 2.963 9.452 1.00 79.62 108 ASP A CA 1
ATOM 815 C C . ASP A 1 108 ? 6.585 3.191 8.300 1.00 79.62 108 ASP A C 1
ATOM 817 O O . ASP A 1 108 ? 6.814 2.812 7.148 1.00 79.62 108 ASP A O 1
ATOM 821 N N . LEU A 1 109 ? 5.436 3.780 8.657 1.00 81.06 109 LEU A N 1
ATOM 822 C CA . LEU A 1 109 ? 4.355 4.153 7.749 1.00 81.06 109 LEU A CA 1
ATOM 823 C C . LEU A 1 109 ? 4.390 5.654 7.477 1.00 81.06 109 LEU A C 1
ATOM 825 O O . LEU A 1 109 ? 4.576 6.462 8.389 1.00 81.06 109 LEU A O 1
ATOM 829 N N . ASP A 1 110 ? 4.129 6.025 6.228 1.00 83.00 110 ASP A N 1
ATOM 830 C CA . ASP A 1 110 ? 3.737 7.391 5.909 1.00 83.00 110 ASP A CA 1
ATOM 831 C C . ASP A 1 110 ? 2.256 7.591 6.254 1.00 83.00 110 ASP A C 1
ATOM 833 O O . ASP A 1 110 ? 1.419 6.708 6.053 1.00 83.00 110 ASP A O 1
ATOM 837 N N . ILE A 1 111 ? 1.939 8.765 6.792 1.00 86.69 111 ILE A N 1
ATOM 838 C CA . ILE A 1 111 ? 0.585 9.134 7.189 1.00 86.69 111 ILE A CA 1
ATOM 839 C C . ILE A 1 111 ? 0.317 10.588 6.819 1.00 86.69 111 ILE A C 1
ATOM 841 O O . ILE A 1 111 ? 1.112 11.480 7.135 1.00 86.69 111 ILE A O 1
ATOM 845 N N . LEU A 1 112 ? -0.845 10.846 6.217 1.00 87.81 112 LEU A N 1
ATOM 846 C CA . LEU A 1 112 ? -1.335 12.211 6.083 1.00 87.81 112 LEU A CA 1
ATOM 847 C C . LEU A 1 112 ? -1.940 12.680 7.395 1.00 87.81 112 LEU A C 1
ATOM 849 O O . LEU A 1 112 ? -2.848 12.061 7.951 1.00 87.81 112 LEU A O 1
ATOM 853 N N . THR A 1 113 ? -1.462 13.827 7.871 1.00 88.88 113 THR A N 1
ATOM 854 C CA . THR A 1 113 ? -2.126 14.535 8.961 1.00 88.88 113 THR A CA 1
ATOM 855 C C . THR A 1 113 ? -3.3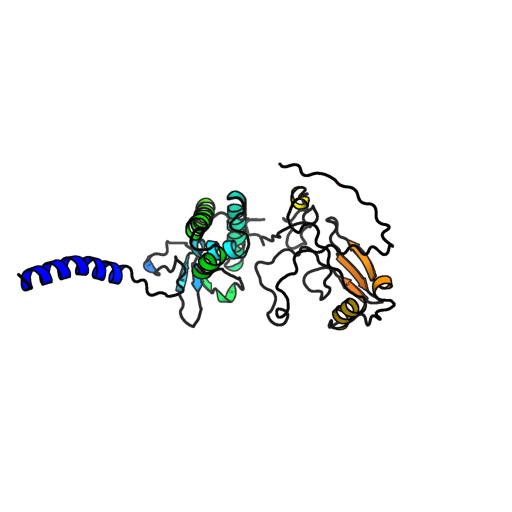93 15.222 8.465 1.00 88.88 113 THR A C 1
ATOM 857 O O . THR A 1 113 ? -3.530 15.492 7.273 1.00 88.88 113 THR A O 1
ATOM 860 N N . GLU A 1 114 ? -4.301 15.593 9.370 1.00 87.69 114 GLU A N 1
ATOM 861 C CA . GLU A 1 114 ? -5.495 16.371 9.006 1.00 87.69 114 GLU A CA 1
ATOM 862 C C . GLU A 1 114 ? -5.136 17.646 8.222 1.00 87.69 114 GLU A C 1
ATOM 864 O O . GLU A 1 114 ? -5.767 17.969 7.216 1.00 87.69 114 GLU A O 1
ATOM 869 N N . SER A 1 115 ? -4.077 18.352 8.634 1.00 87.81 115 SER A N 1
ATOM 870 C CA . SER A 1 115 ? -3.587 19.525 7.907 1.00 87.81 115 SER A CA 1
ATOM 871 C C . SER A 1 115 ? -3.063 19.169 6.513 1.00 87.81 115 SER A C 1
ATOM 873 O O . SER A 1 115 ? -3.318 19.914 5.571 1.00 87.81 115 SER A O 1
ATOM 875 N N . GLY A 1 116 ? -2.375 18.029 6.371 1.00 90.75 116 GLY A N 1
ATOM 876 C CA . GLY A 1 116 ? -1.916 17.524 5.075 1.00 90.75 116 GLY A CA 1
ATOM 877 C C . GLY A 1 116 ? -3.080 17.156 4.154 1.00 90.75 116 GLY A C 1
ATOM 878 O O . GLY A 1 116 ? -3.082 17.531 2.986 1.00 90.75 116 GLY A O 1
ATOM 879 N N . MET A 1 117 ? -4.128 16.527 4.690 1.00 92.12 117 MET A N 1
ATOM 880 C CA . MET A 1 117 ? -5.365 16.249 3.952 1.00 92.12 117 MET A CA 1
ATOM 881 C C . MET A 1 117 ? -6.075 17.537 3.512 1.00 92.12 117 MET A C 1
ATOM 883 O O . MET A 1 117 ? -6.546 17.631 2.381 1.00 92.12 117 MET A O 1
ATOM 887 N N . GLN A 1 118 ? -6.147 18.553 4.380 1.00 92.81 118 GLN A N 1
ATOM 888 C CA . GLN A 1 118 ? -6.732 19.857 4.037 1.00 92.81 118 GLN A CA 1
ATOM 889 C C . GLN A 1 118 ? -5.962 20.568 2.922 1.00 92.81 118 GLN A C 1
ATOM 891 O O . GLN A 1 118 ? -6.579 21.239 2.092 1.00 92.81 118 GLN A O 1
ATOM 896 N N . GLU A 1 119 ? -4.635 20.443 2.911 1.00 93.62 119 GLU A N 1
ATOM 897 C CA . GLU A 1 119 ? -3.782 20.982 1.854 1.00 93.62 119 GLU A CA 1
ATOM 898 C C . GLU A 1 119 ? -3.977 20.221 0.538 1.00 93.62 119 GLU A C 1
ATOM 900 O O . GLU A 1 119 ? -4.204 20.849 -0.496 1.00 93.62 119 GLU A O 1
ATOM 905 N N . LEU A 1 120 ? -3.969 18.886 0.589 1.00 92.88 120 LEU A N 1
ATOM 906 C CA . LEU A 1 120 ? -4.090 18.018 -0.580 1.00 92.88 120 LEU A CA 1
ATOM 907 C C . LEU A 1 120 ? -5.459 18.134 -1.262 1.00 92.88 120 LEU A C 1
ATOM 909 O O . LEU A 1 120 ? -5.545 18.261 -2.481 1.00 92.88 120 LEU A O 1
ATOM 913 N N . TRP A 1 121 ? -6.540 18.091 -0.483 1.00 94.62 121 TRP A N 1
ATOM 914 C CA . TRP A 1 121 ? -7.910 18.077 -1.008 1.00 94.62 121 TRP A CA 1
ATOM 915 C C . TRP A 1 121 ? -8.504 19.475 -1.182 1.00 94.62 121 TRP A C 1
ATOM 917 O O . TRP A 1 121 ? -9.500 19.659 -1.886 1.00 94.62 121 TRP A O 1
ATOM 927 N N . GLY A 1 122 ? -7.911 20.474 -0.532 1.00 92.75 122 GLY A N 1
ATOM 928 C CA . GLY A 1 122 ? -8.457 21.819 -0.453 1.00 92.75 122 GLY A CA 1
ATOM 929 C C . GLY A 1 122 ? -9.665 21.923 0.486 1.00 92.75 122 GLY A C 1
ATOM 930 O O . GLY A 1 122 ? -10.376 20.962 0.786 1.00 92.75 122 GLY A O 1
ATOM 931 N N . LYS A 1 123 ? -9.930 23.149 0.949 1.00 88.25 123 LYS A N 1
ATOM 932 C CA . LYS A 1 123 ? -10.951 23.430 1.975 1.00 88.25 123 LYS A CA 1
ATOM 933 C C . LYS A 1 123 ? -12.373 23.045 1.559 1.00 88.25 123 LYS A C 1
ATOM 935 O O . LYS A 1 123 ? -13.158 22.653 2.416 1.00 88.25 123 LYS A O 1
ATOM 940 N N . ASP A 1 124 ? -12.686 23.145 0.269 1.00 90.00 124 ASP A N 1
ATOM 941 C CA . ASP A 1 124 ? -14.036 22.903 -0.250 1.00 90.00 124 ASP A CA 1
ATOM 942 C C . ASP A 1 124 ? -14.398 21.409 -0.271 1.00 90.00 124 ASP A C 1
ATOM 944 O O . ASP A 1 124 ? -15.561 21.052 -0.077 1.00 90.00 124 ASP A O 1
ATOM 948 N N . TYR A 1 125 ? -13.409 20.528 -0.465 1.00 92.19 125 TYR A N 1
ATOM 949 C CA . TYR A 1 125 ? -13.619 19.077 -0.542 1.00 92.19 125 TYR A CA 1
ATOM 950 C C . TYR A 1 125 ? -13.219 18.337 0.730 1.00 92.19 125 TYR A C 1
ATOM 952 O O . TYR A 1 125 ? -13.704 17.226 0.946 1.00 92.19 125 TYR A O 1
ATOM 960 N N . PHE A 1 126 ? -12.407 18.958 1.593 1.00 94.12 126 PHE A N 1
ATOM 961 C CA . PHE A 1 126 ? -11.866 18.329 2.793 1.00 94.12 126 PHE A CA 1
ATOM 962 C C . PHE A 1 126 ? -12.930 17.611 3.629 1.00 94.12 126 PHE A C 1
ATOM 964 O O . PHE A 1 126 ? -12.804 16.417 3.867 1.00 94.12 126 PHE A O 1
ATOM 971 N N . LEU A 1 127 ? -14.012 18.296 4.018 1.00 94.06 127 LEU A N 1
ATOM 972 C CA . LEU A 1 127 ? -15.051 17.687 4.860 1.00 94.06 127 LEU A CA 1
ATOM 973 C C . LEU A 1 127 ? -15.742 16.504 4.175 1.00 94.06 127 LEU A C 1
ATOM 975 O O . LEU A 1 127 ? -16.061 15.512 4.824 1.00 94.06 127 LEU A O 1
ATOM 979 N N . ARG A 1 128 ? -15.975 16.596 2.862 1.00 95.62 128 ARG A N 1
ATOM 980 C CA . ARG A 1 128 ? -16.619 15.525 2.095 1.00 95.62 128 ARG A CA 1
ATOM 981 C C . ARG A 1 128 ? -15.732 14.286 2.043 1.00 95.62 128 ARG A C 1
ATOM 983 O O . ARG A 1 128 ? -16.227 13.186 2.263 1.00 95.62 128 ARG A O 1
ATOM 990 N N . TYR A 1 129 ? -14.454 14.462 1.721 1.00 96.75 129 TYR A N 1
ATOM 991 C CA . TYR A 1 129 ? -13.515 13.351 1.632 1.00 96.75 129 TYR A CA 1
ATOM 992 C C . TYR A 1 129 ? -13.195 12.782 3.006 1.00 96.75 129 TYR A C 1
ATOM 994 O O . TYR A 1 129 ? -13.327 11.580 3.183 1.00 96.75 129 TYR A O 1
ATOM 1002 N N . TYR A 1 130 ? -12.924 13.615 4.007 1.00 95.62 130 TYR A N 1
ATOM 1003 C CA . TYR A 1 130 ? -12.689 13.141 5.367 1.00 95.62 130 TYR A CA 1
ATOM 1004 C C . TYR A 1 130 ? -13.851 12.278 5.883 1.00 95.62 130 TYR A C 1
ATOM 1006 O O . TYR A 1 130 ? -13.627 11.162 6.342 1.00 95.62 130 TYR A O 1
ATOM 1014 N N . ASN A 1 131 ? -15.100 12.732 5.711 1.00 95.38 131 ASN A N 1
ATOM 1015 C CA . ASN A 1 131 ? -16.272 11.943 6.105 1.00 95.38 131 ASN A CA 1
ATOM 1016 C C . ASN A 1 131 ? -16.373 10.620 5.336 1.00 95.38 131 ASN A C 1
ATOM 1018 O O . ASN A 1 131 ? -16.695 9.606 5.933 1.00 95.38 131 ASN A O 1
ATOM 1022 N N . LYS A 1 132 ? -16.036 10.595 4.040 1.00 97.00 132 LYS A N 1
ATOM 1023 C CA . LYS A 1 132 ? -16.030 9.359 3.240 1.00 97.00 132 LYS A CA 1
ATOM 1024 C C . LYS A 1 132 ? -15.049 8.316 3.793 1.00 97.00 132 LYS A C 1
ATOM 1026 O O . LYS A 1 132 ? -15.374 7.133 3.815 1.00 97.00 132 LYS A O 1
ATOM 1031 N N . PHE A 1 133 ? -13.868 8.742 4.245 1.00 97.06 133 PHE A N 1
ATOM 1032 C CA . PHE A 1 133 ? -12.894 7.847 4.877 1.00 97.06 133 PHE A CA 1
ATOM 1033 C C . PHE A 1 133 ? -13.344 7.435 6.282 1.00 97.06 133 PHE A C 1
ATOM 1035 O O . PHE A 1 133 ? -13.236 6.263 6.625 1.00 97.06 133 PHE A O 1
ATOM 1042 N N . ALA A 1 134 ? -13.898 8.358 7.072 1.00 95.44 134 ALA A N 1
ATOM 1043 C CA . ALA A 1 134 ? -14.433 8.048 8.397 1.00 95.44 134 ALA A CA 1
ATOM 1044 C C . ALA A 1 134 ? -15.596 7.039 8.332 1.00 95.44 134 ALA A C 1
ATOM 1046 O O . ALA A 1 134 ? -15.633 6.086 9.109 1.00 95.44 134 ALA A O 1
ATOM 1047 N N . ASP A 1 135 ? -16.502 7.200 7.365 1.00 96.06 135 ASP A N 1
ATOM 1048 C CA . ASP A 1 135 ? -17.593 6.260 7.104 1.00 96.06 135 ASP A CA 1
ATOM 1049 C C . ASP A 1 135 ? -17.039 4.889 6.682 1.00 96.06 135 ASP A C 1
ATOM 1051 O O . ASP A 1 135 ? -17.463 3.866 7.212 1.00 96.06 135 ASP A O 1
ATOM 1055 N N . ALA A 1 136 ? -16.032 4.846 5.800 1.00 97.81 136 ALA A N 1
ATOM 1056 C CA . ALA A 1 136 ? -15.384 3.595 5.396 1.00 97.81 136 ALA A CA 1
ATOM 1057 C C . ALA A 1 136 ? -14.677 2.876 6.560 1.00 97.81 136 ALA A C 1
ATOM 1059 O O . ALA A 1 136 ? -14.764 1.649 6.664 1.00 97.81 136 ALA A O 1
ATOM 1060 N N . ALA A 1 137 ? -13.996 3.617 7.440 1.00 96.19 137 ALA A N 1
ATOM 1061 C CA . ALA A 1 137 ? -13.360 3.065 8.634 1.00 96.19 137 ALA A CA 1
ATOM 1062 C C . ALA A 1 137 ? -14.414 2.441 9.560 1.00 96.19 137 ALA A C 1
ATOM 1064 O O . ALA A 1 137 ? -14.325 1.259 9.883 1.00 96.19 137 ALA A O 1
ATOM 1065 N N . LYS A 1 138 ? -15.477 3.194 9.864 1.00 95.62 138 LYS A N 1
ATOM 1066 C CA . LYS A 1 138 ? -16.590 2.750 10.712 1.00 95.62 138 LYS A CA 1
ATOM 1067 C C . LYS A 1 138 ? -17.348 1.551 10.139 1.00 95.62 138 LYS A C 1
ATOM 1069 O O . LYS A 1 138 ? -17.684 0.623 10.864 1.00 95.62 138 LYS A O 1
ATOM 1074 N N . GLU A 1 139 ? -17.645 1.547 8.843 1.00 97.31 139 GLU A N 1
ATOM 1075 C CA . GLU A 1 139 ? -18.380 0.446 8.204 1.00 97.31 139 GLU A CA 1
ATOM 1076 C C . GLU A 1 139 ? -17.560 -0.851 8.113 1.00 97.31 139 GLU A C 1
ATOM 1078 O O . GLU A 1 139 ? -18.135 -1.928 7.951 1.00 97.31 139 GLU A O 1
ATOM 1083 N N . THR A 1 140 ? -16.233 -0.762 8.238 1.00 97.75 140 THR A N 1
ATOM 1084 C CA . THR A 1 140 ? -15.309 -1.908 8.237 1.00 97.75 140 THR A CA 1
ATOM 1085 C C . THR A 1 140 ? -14.671 -2.161 9.601 1.00 97.75 140 THR A C 1
ATOM 1087 O O . THR A 1 140 ? -13.689 -2.897 9.692 1.00 97.75 140 THR A O 1
ATOM 1090 N N . GLU A 1 141 ? -15.209 -1.561 10.662 1.00 94.94 141 GLU A N 1
ATOM 1091 C CA . GLU A 1 141 ? -14.655 -1.637 12.012 1.00 94.94 141 GLU A CA 1
ATOM 1092 C C . GLU A 1 141 ? -14.446 -3.098 12.442 1.00 94.94 141 GLU A C 1
ATOM 1094 O O . GLU A 1 141 ? -15.329 -3.951 12.304 1.00 94.94 141 GLU A O 1
ATOM 1099 N N . GLY A 1 142 ? -13.233 -3.407 12.908 1.00 91.12 142 GLY A N 1
ATOM 1100 C CA . GLY A 1 142 ? -12.848 -4.752 13.345 1.00 91.12 142 GLY A CA 1
ATOM 1101 C C . GLY A 1 142 ? -12.712 -5.807 12.237 1.00 91.12 142 GLY A C 1
ATOM 1102 O O . GLY A 1 142 ? -12.360 -6.948 12.534 1.00 91.12 142 GLY A O 1
ATOM 1103 N N . GLN A 1 143 ? -12.950 -5.469 10.965 1.00 97.25 143 GLN A N 1
ATOM 1104 C CA . GLN A 1 143 ? -12.759 -6.403 9.856 1.00 97.25 143 GLN A CA 1
ATOM 1105 C C . GLN A 1 143 ? -11.282 -6.487 9.466 1.00 97.25 143 GLN A C 1
ATOM 1107 O O . GLN A 1 143 ? -10.656 -5.479 9.124 1.00 97.25 143 GLN A O 1
ATOM 1112 N N . ILE A 1 144 ? -10.749 -7.708 9.483 1.00 96.81 144 ILE A N 1
ATOM 1113 C CA . ILE A 1 144 ? -9.379 -8.044 9.087 1.00 96.81 144 ILE A CA 1
ATOM 1114 C C . ILE A 1 144 ? -9.370 -9.276 8.177 1.00 96.81 144 ILE A C 1
ATOM 1116 O O . ILE A 1 144 ? -10.294 -10.091 8.204 1.00 96.81 144 ILE A O 1
ATOM 1120 N N . LEU A 1 145 ? -8.309 -9.422 7.387 1.00 96.75 145 LEU A N 1
ATOM 1121 C CA . LEU A 1 145 ? -8.067 -10.583 6.537 1.00 96.75 145 LEU A CA 1
ATOM 1122 C C . LEU A 1 145 ? -7.202 -11.595 7.289 1.00 96.75 145 LEU A C 1
ATOM 1124 O O . LEU A 1 145 ? -6.151 -11.246 7.824 1.00 96.75 145 LEU A O 1
ATOM 1128 N N . THR A 1 146 ? -7.630 -12.855 7.313 1.00 96.56 146 THR A N 1
ATOM 1129 C CA . THR A 1 146 ? -6.906 -13.933 7.994 1.00 96.56 146 THR A CA 1
ATOM 1130 C C . THR A 1 146 ? -6.705 -15.140 7.087 1.00 96.56 146 THR A C 1
ATOM 1132 O O . THR A 1 146 ? -7.515 -15.425 6.205 1.00 96.56 146 THR A O 1
ATOM 1135 N N . PHE A 1 147 ? -5.611 -15.860 7.320 1.00 94.75 147 PHE A N 1
ATOM 1136 C CA . PHE A 1 147 ? -5.301 -17.149 6.714 1.00 94.75 147 PHE A CA 1
ATOM 1137 C C . PHE A 1 147 ? -4.768 -18.067 7.815 1.00 94.75 147 PHE A C 1
ATOM 1139 O O . PHE A 1 147 ? -3.983 -17.631 8.654 1.00 94.75 147 PHE A O 1
ATOM 1146 N N . ASP A 1 148 ? -5.266 -19.303 7.883 1.00 93.19 148 ASP A N 1
ATOM 1147 C CA . ASP A 1 148 ? -4.974 -20.255 8.970 1.00 93.19 148 ASP A CA 1
ATOM 1148 C C . ASP A 1 148 ? -5.171 -19.691 10.394 1.00 93.19 148 ASP A C 1
ATOM 1150 O O . ASP A 1 148 ? -4.509 -20.083 11.352 1.00 93.19 148 ASP A O 1
ATOM 1154 N N . GLY A 1 149 ? -6.135 -18.778 10.550 1.00 90.81 149 GLY A N 1
ATOM 1155 C CA . GLY A 1 149 ? -6.494 -18.186 11.841 1.00 90.81 149 GLY A CA 1
ATOM 1156 C C . GLY A 1 149 ? -5.595 -17.034 12.298 1.00 90.81 149 GLY A C 1
ATOM 1157 O O . GLY A 1 149 ? -5.832 -16.494 13.375 1.00 90.81 149 GLY A O 1
ATOM 1158 N N . SER A 1 150 ? -4.613 -16.618 11.495 1.00 91.69 150 SER A N 1
ATOM 1159 C CA . SER A 1 150 ? -3.752 -15.461 11.776 1.00 91.69 150 SER A CA 1
ATOM 1160 C C . SER A 1 150 ? -3.946 -14.348 10.738 1.00 91.69 150 SER A C 1
ATOM 1162 O O . SER A 1 150 ? -4.287 -14.650 9.592 1.00 91.69 150 SER A O 1
ATOM 1164 N N . PRO A 1 151 ? -3.758 -13.063 11.104 1.00 94.12 151 PRO A N 1
ATOM 1165 C CA . PRO A 1 151 ? -3.734 -11.968 10.135 1.00 94.12 151 PRO A CA 1
ATOM 1166 C C . PRO A 1 151 ? -2.710 -12.226 9.022 1.00 94.12 151 PRO A C 1
ATOM 1168 O O . PRO A 1 151 ? -1.602 -12.686 9.299 1.00 94.12 151 PRO A O 1
ATOM 1171 N N . ILE A 1 152 ? -3.083 -11.943 7.774 1.00 93.38 152 ILE A N 1
ATOM 1172 C CA . ILE A 1 152 ? -2.171 -12.072 6.624 1.00 93.38 152 ILE A CA 1
ATOM 1173 C C . ILE A 1 152 ? -1.230 -10.864 6.504 1.00 93.38 152 ILE A C 1
ATOM 1175 O O . ILE A 1 152 ? -1.488 -9.834 7.120 1.00 93.38 152 ILE A O 1
ATOM 1179 N N . ASP A 1 153 ? -0.191 -10.957 5.665 1.00 90.44 153 ASP A N 1
ATOM 1180 C CA . ASP A 1 153 ? 0.524 -9.781 5.142 1.00 90.44 153 ASP A CA 1
ATOM 1181 C C . ASP A 1 153 ? -0.256 -9.235 3.928 1.00 90.44 153 ASP A C 1
ATOM 1183 O O . ASP A 1 153 ? -0.269 -9.856 2.856 1.00 90.44 153 ASP A O 1
ATOM 1187 N N . PRO A 1 154 ? -0.992 -8.118 4.074 1.00 90.19 154 PRO A N 1
ATOM 1188 C CA . PRO A 1 154 ? -1.967 -7.694 3.084 1.00 90.19 154 PRO A CA 1
ATOM 1189 C C . PRO A 1 154 ? -1.287 -6.826 2.014 1.00 90.19 154 PRO A C 1
ATOM 1191 O O . PRO A 1 154 ? -1.402 -5.600 1.998 1.00 90.19 154 PRO A O 1
ATOM 1194 N N . LEU A 1 155 ? -0.550 -7.470 1.107 1.00 88.50 155 LEU A N 1
ATOM 1195 C CA . LEU A 1 155 ? 0.127 -6.792 0.000 1.00 88.50 155 LEU A CA 1
ATOM 1196 C C . LEU A 1 155 ? -0.881 -6.225 -1.012 1.00 88.50 155 LEU A C 1
ATOM 1198 O O . LEU A 1 155 ? -1.811 -6.913 -1.433 1.00 88.50 155 LEU A O 1
ATOM 1202 N N . PHE A 1 156 ? -0.650 -4.994 -1.471 1.00 87.75 156 PHE A N 1
ATOM 1203 C CA . PHE A 1 156 ? -1.461 -4.346 -2.504 1.00 87.75 156 PHE A CA 1
ATOM 1204 C C . PHE A 1 156 ? -0.587 -3.567 -3.498 1.00 87.75 156 PHE A C 1
ATOM 1206 O O . PHE A 1 156 ? 0.607 -3.363 -3.284 1.00 87.75 156 PHE A O 1
ATOM 1213 N N . HIS A 1 157 ? -1.164 -3.177 -4.632 1.00 84.38 157 HIS A N 1
ATOM 1214 C CA . HIS A 1 157 ? -0.515 -2.352 -5.654 1.00 84.38 157 HIS A CA 1
ATOM 1215 C C . HIS A 1 157 ? -1.566 -1.553 -6.424 1.00 84.38 157 HIS A C 1
ATOM 1217 O O . HIS A 1 157 ? -2.742 -1.910 -6.406 1.00 84.38 157 HIS A O 1
ATOM 1223 N N . GLY A 1 158 ? -1.140 -0.479 -7.095 1.00 84.25 158 GLY A N 1
ATOM 1224 C CA . GLY A 1 158 ? -2.053 0.403 -7.825 1.00 84.25 158 GLY A CA 1
ATOM 1225 C C . GLY A 1 158 ? -2.608 -0.207 -9.115 1.00 84.25 158 GLY A C 1
ATOM 1226 O O . GLY A 1 158 ? -3.817 -0.231 -9.310 1.00 84.25 158 GLY A O 1
ATOM 1227 N N . ILE A 1 159 ? -1.731 -0.674 -10.011 1.00 84.19 159 ILE A N 1
ATOM 1228 C CA . ILE A 1 159 ? -2.107 -1.167 -11.347 1.00 84.19 159 ILE A CA 1
ATOM 1229 C C . ILE A 1 159 ? -1.300 -2.429 -11.664 1.00 84.19 159 ILE A C 1
ATOM 1231 O O . ILE A 1 159 ? -0.071 -2.417 -11.576 1.00 84.19 159 ILE A O 1
ATOM 1235 N N . SER A 1 160 ? -1.970 -3.521 -12.030 1.00 86.19 160 SER A N 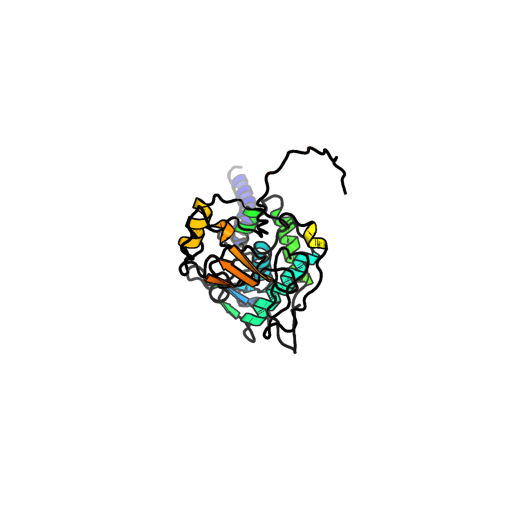1
ATOM 1236 C CA . SER A 1 160 ? -1.319 -4.752 -12.488 1.00 86.19 160 SER A CA 1
ATOM 1237 C C . SER A 1 160 ? -1.013 -4.712 -13.988 1.00 86.19 160 SER A C 1
ATOM 1239 O O . SER A 1 160 ? -1.553 -3.896 -14.732 1.00 86.19 160 SER A O 1
ATOM 1241 N N . ALA A 1 161 ? -0.210 -5.657 -14.481 1.00 83.12 161 ALA A N 1
ATOM 1242 C CA . ALA A 1 161 ? -0.000 -5.865 -15.920 1.00 83.12 161 ALA A CA 1
ATOM 1243 C C . ALA A 1 161 ? -1.190 -6.577 -16.620 1.00 83.12 161 ALA A C 1
ATOM 1245 O O . ALA A 1 161 ? -1.011 -7.240 -17.643 1.00 83.12 161 ALA A O 1
ATOM 1246 N N . GLY A 1 162 ? -2.397 -6.484 -16.046 1.00 83.06 162 GLY A N 1
ATOM 1247 C CA . GLY A 1 162 ? -3.613 -7.193 -16.458 1.00 83.06 162 GLY A CA 1
ATOM 1248 C C . GLY A 1 162 ? -3.876 -8.488 -15.680 1.00 83.06 162 GLY A C 1
ATOM 1249 O O . GLY A 1 162 ? -4.933 -9.100 -15.844 1.00 83.06 162 GLY A O 1
ATOM 1250 N N . LYS A 1 163 ? -2.937 -8.901 -14.822 1.00 88.12 163 LYS A N 1
ATOM 1251 C CA . LYS A 1 163 ? -3.041 -10.057 -13.926 1.00 88.12 163 LYS A CA 1
ATOM 1252 C C . LYS A 1 163 ? -2.190 -9.830 -12.676 1.00 88.12 163 LYS A C 1
ATOM 1254 O O . LYS A 1 163 ? -1.071 -9.327 -12.784 1.00 88.12 163 LYS A O 1
ATOM 1259 N N . THR A 1 164 ? -2.683 -10.225 -11.504 1.00 88.56 164 THR A N 1
ATOM 1260 C CA . THR A 1 164 ? -1.899 -10.181 -10.262 1.00 88.56 164 THR A CA 1
ATOM 1261 C C . THR A 1 164 ? -0.836 -11.280 -10.243 1.00 88.56 164 THR A C 1
ATOM 1263 O O . THR A 1 164 ? -0.968 -12.319 -10.898 1.00 88.56 164 THR A O 1
ATOM 1266 N N . ARG A 1 165 ? 0.248 -11.051 -9.500 1.00 87.50 165 ARG A N 1
ATOM 1267 C CA . ARG A 1 165 ? 1.344 -12.017 -9.357 1.00 87.50 165 ARG A CA 1
ATOM 1268 C C . ARG A 1 165 ? 0.988 -13.097 -8.337 1.00 87.50 165 ARG A C 1
ATOM 1270 O O . ARG A 1 165 ? 0.248 -12.833 -7.394 1.00 87.50 165 ARG A O 1
ATOM 1277 N N . GLU A 1 166 ? 1.541 -14.287 -8.538 1.00 87.94 166 GLU A N 1
ATOM 1278 C CA . GLU A 1 166 ? 1.490 -15.363 -7.545 1.00 87.94 166 GLU A CA 1
ATOM 1279 C C . GLU A 1 166 ? 2.353 -14.994 -6.326 1.00 87.94 166 GLU A C 1
ATOM 1281 O O . GLU A 1 166 ? 3.409 -14.368 -6.473 1.00 87.94 166 GLU A O 1
ATOM 1286 N N . GLY A 1 167 ? 1.900 -15.379 -5.136 1.00 85.38 167 GLY A N 1
ATOM 1287 C CA . GLY A 1 167 ? 2.647 -15.287 -3.890 1.00 85.38 167 GLY A CA 1
ATOM 1288 C C . GLY A 1 167 ? 3.818 -16.260 -3.832 1.00 85.38 167 GLY A C 1
ATOM 1289 O O . GLY A 1 167 ? 3.896 -17.232 -4.584 1.00 85.38 167 GLY A O 1
ATOM 1290 N N . ASP A 1 168 ? 4.745 -15.986 -2.919 1.00 86.56 168 ASP A N 1
ATOM 1291 C CA . ASP A 1 168 ? 5.812 -16.921 -2.565 1.00 86.56 168 ASP A CA 1
ATOM 1292 C C . ASP A 1 168 ? 5.356 -17.892 -1.456 1.00 86.56 168 ASP A C 1
ATOM 1294 O O . ASP A 1 168 ? 4.195 -17.902 -1.042 1.00 86.56 168 ASP A O 1
ATOM 1298 N N . GLU A 1 169 ? 6.280 -18.712 -0.950 1.00 86.31 169 GLU A N 1
ATOM 1299 C CA . GLU A 1 169 ? 6.003 -19.686 0.116 1.00 86.31 169 GLU A CA 1
ATOM 1300 C C . GLU A 1 169 ? 5.473 -19.049 1.415 1.00 86.31 169 GLU A C 1
ATOM 1302 O O . GLU A 1 169 ? 4.783 -19.720 2.181 1.00 86.31 169 GLU A O 1
ATOM 1307 N N . LEU A 1 170 ? 5.768 -17.767 1.666 1.00 85.38 170 LEU A N 1
ATOM 1308 C CA . LEU A 1 170 ? 5.284 -17.028 2.837 1.00 85.38 170 LEU A CA 1
ATOM 1309 C C . LEU A 1 170 ? 3.883 -16.441 2.618 1.00 85.38 170 LEU A C 1
ATOM 1311 O O . LEU A 1 170 ? 3.211 -16.081 3.585 1.00 85.38 170 LEU A O 1
ATOM 1315 N N . HIS A 1 171 ? 3.424 -16.371 1.367 1.00 90.12 171 HIS A N 1
ATOM 1316 C CA . HIS A 1 171 ? 2.143 -15.780 0.988 1.00 90.12 171 HIS A CA 1
ATOM 1317 C C . HIS A 1 171 ? 1.270 -16.764 0.184 1.00 90.12 171 HIS A C 1
ATOM 1319 O O . HIS A 1 171 ? 0.832 -16.433 -0.920 1.00 90.12 171 HIS A O 1
ATOM 1325 N N . PRO A 1 172 ? 0.945 -17.958 0.725 1.00 92.38 172 PRO A N 1
ATOM 1326 C CA . PRO A 1 172 ? 0.202 -19.000 0.001 1.00 92.38 172 PRO A CA 1
ATOM 1327 C C . PRO A 1 172 ? -1.242 -18.608 -0.360 1.00 92.38 172 PRO A C 1
ATOM 1329 O O . PRO A 1 172 ? -1.888 -19.273 -1.165 1.00 92.38 172 PRO A O 1
ATOM 1332 N N . TYR A 1 173 ? -1.765 -17.539 0.243 1.00 90.88 173 TYR A N 1
ATOM 1333 C CA . TYR A 1 173 ? -3.081 -16.967 -0.048 1.00 90.88 173 TYR A CA 1
ATOM 1334 C C . TYR A 1 173 ? -3.084 -16.021 -1.256 1.00 90.88 173 TYR A C 1
ATOM 1336 O O . TYR A 1 173 ? -4.157 -15.679 -1.756 1.00 90.88 173 TYR A O 1
ATOM 1344 N N . LEU A 1 174 ? -1.916 -15.577 -1.731 1.00 91.88 174 LEU A N 1
ATOM 1345 C CA . LEU A 1 174 ? -1.814 -14.713 -2.903 1.00 91.88 174 LEU A CA 1
ATOM 1346 C C . LEU A 1 174 ? -1.786 -15.569 -4.167 1.00 91.88 174 LEU A C 1
ATOM 1348 O O . LEU A 1 174 ? -0.733 -15.967 -4.651 1.00 91.88 174 LEU A O 1
ATOM 1352 N N . VAL A 1 175 ? -2.966 -15.833 -4.714 1.00 91.88 175 VAL A N 1
ATOM 1353 C CA . VAL A 1 175 ? -3.110 -16.527 -5.998 1.00 91.88 175 VAL A CA 1
ATOM 1354 C C . VAL A 1 175 ? -3.211 -15.503 -7.127 1.00 91.88 175 VAL A C 1
ATOM 1356 O O . VAL A 1 175 ? -3.855 -14.461 -6.987 1.00 91.88 175 VAL A O 1
ATOM 1359 N N . SER A 1 176 ? -2.594 -15.804 -8.267 1.00 91.88 176 SER A N 1
ATOM 1360 C CA . SER A 1 176 ? -2.661 -14.975 -9.469 1.00 91.88 176 SER A CA 1
ATOM 1361 C C . SER A 1 176 ? -4.079 -14.949 -10.060 1.00 91.88 176 SER A C 1
ATOM 1363 O O . SER A 1 176 ? -4.618 -15.979 -10.473 1.00 91.88 176 SER A O 1
ATOM 1365 N N . VAL A 1 177 ? -4.668 -13.756 -10.161 1.00 92.81 177 VAL A N 1
ATOM 1366 C CA . VAL A 1 177 ? -6.033 -13.505 -10.651 1.00 92.81 177 VAL A CA 1
ATOM 1367 C C . VAL A 1 177 ? -6.004 -12.467 -11.772 1.00 92.81 177 VAL A C 1
ATOM 1369 O O . VAL A 1 177 ? -5.236 -11.506 -11.728 1.00 92.81 177 VAL A O 1
ATOM 1372 N N . ASP A 1 178 ? -6.841 -12.659 -12.792 1.00 92.75 178 ASP A N 1
ATOM 1373 C CA . ASP A 1 178 ? -6.970 -11.723 -13.912 1.00 92.75 178 ASP A CA 1
ATOM 1374 C C . ASP A 1 178 ? -7.599 -10.395 -13.462 1.00 92.75 178 ASP A C 1
ATOM 1376 O O . ASP A 1 178 ? -8.639 -10.380 -12.801 1.00 92.75 178 ASP A O 1
ATOM 1380 N N . CYS A 1 179 ? -7.004 -9.275 -13.882 1.00 88.69 179 CYS A N 1
ATOM 1381 C CA . CYS A 1 179 ? -7.504 -7.924 -13.631 1.00 88.69 179 CYS A CA 1
ATOM 1382 C C . CYS A 1 179 ? -7.697 -7.163 -14.957 1.00 88.69 179 CYS A C 1
ATOM 1384 O O . CYS A 1 179 ? -6.912 -6.283 -15.314 1.00 88.69 179 CYS A O 1
ATOM 1386 N N . PRO A 1 180 ? -8.747 -7.481 -15.736 1.00 89.19 180 PRO A N 1
ATOM 1387 C CA . PRO A 1 180 ? -8.956 -6.881 -17.057 1.00 89.19 180 PRO A CA 1
ATOM 1388 C C . PRO A 1 180 ? -9.262 -5.375 -17.005 1.00 89.19 180 PRO A C 1
ATOM 1390 O O . PRO A 1 180 ? -9.140 -4.691 -18.021 1.00 89.19 180 PRO A O 1
ATOM 1393 N N . GLY A 1 181 ? -9.676 -4.857 -15.843 1.00 86.75 181 GLY A N 1
ATOM 1394 C CA . GLY A 1 181 ? -9.978 -3.439 -15.645 1.00 86.75 181 GLY A CA 1
ATOM 1395 C C . GLY A 1 181 ? -8.748 -2.536 -15.741 1.00 86.75 181 GLY A C 1
ATOM 1396 O O . GLY A 1 181 ? -8.869 -1.426 -16.261 1.00 86.75 181 GLY A O 1
ATOM 1397 N N . ASP A 1 182 ? -7.577 -3.037 -15.337 1.00 85.44 182 ASP A N 1
ATOM 1398 C CA . ASP A 1 182 ? -6.343 -2.252 -15.195 1.00 85.44 182 ASP A CA 1
ATOM 1399 C C . ASP A 1 182 ? -5.849 -1.651 -16.506 1.00 85.44 182 ASP A C 1
ATOM 1401 O O . ASP A 1 182 ? -5.249 -0.581 -16.506 1.00 85.44 182 ASP A O 1
ATOM 1405 N N . VAL A 1 183 ? -6.178 -2.275 -17.639 1.00 86.25 183 VAL A N 1
ATOM 1406 C CA . VAL A 1 183 ? -5.854 -1.762 -18.979 1.00 86.25 183 VAL A CA 1
ATOM 1407 C C . VAL A 1 183 ? -6.438 -0.362 -19.216 1.00 86.25 183 VAL A C 1
ATOM 1409 O O . VAL A 1 183 ? -5.917 0.401 -20.029 1.00 86.25 183 VAL A O 1
ATOM 1412 N N . ASN A 1 184 ? -7.518 -0.014 -18.511 1.00 87.25 184 ASN A N 1
ATOM 1413 C CA . ASN A 1 184 ? -8.175 1.287 -18.619 1.00 87.25 184 ASN A CA 1
ATOM 1414 C C . ASN A 1 184 ? -7.640 2.316 -17.612 1.00 87.25 184 ASN A C 1
ATOM 1416 O O . ASN A 1 184 ? -8.047 3.479 -17.666 1.00 87.25 184 ASN A O 1
ATOM 1420 N N . SER A 1 185 ? -6.757 1.914 -16.696 1.00 83.25 185 SER A N 1
ATOM 1421 C CA . SER A 1 185 ? -6.233 2.798 -15.661 1.00 83.25 185 SER A CA 1
ATOM 1422 C C . SER A 1 185 ? -5.281 3.842 -16.258 1.00 83.25 185 SER A C 1
ATOM 1424 O O . SER A 1 185 ? -4.434 3.514 -17.101 1.00 83.25 185 SER A O 1
ATOM 1426 N N . PRO A 1 186 ? -5.368 5.112 -15.821 1.00 80.56 186 PRO A N 1
ATOM 1427 C CA . PRO A 1 186 ? -4.355 6.108 -16.146 1.00 80.56 186 PRO A CA 1
ATOM 1428 C C . PRO A 1 186 ? -2.979 5.605 -15.695 1.00 80.56 186 PRO A C 1
ATOM 1430 O O . PRO A 1 186 ? -2.818 5.221 -14.545 1.00 80.56 186 PRO A O 1
ATOM 1433 N N . GLY A 1 187 ? -1.999 5.578 -16.599 1.00 80.31 187 GLY A N 1
ATOM 1434 C CA . GLY A 1 187 ? -0.658 5.070 -16.284 1.00 80.31 187 GLY A CA 1
ATOM 1435 C C . GLY A 1 187 ? -0.467 3.558 -16.455 1.00 80.31 187 GLY A C 1
ATOM 1436 O O . GLY A 1 187 ? 0.615 3.068 -16.159 1.00 80.31 187 GLY A O 1
ATOM 1437 N N . TYR A 1 188 ? -1.449 2.815 -16.991 1.00 80.56 188 TYR A N 1
ATOM 1438 C CA . TYR A 1 188 ? -1.259 1.392 -17.325 1.00 80.56 188 TYR A CA 1
ATOM 1439 C C . TYR A 1 188 ? -0.065 1.154 -18.265 1.00 80.56 188 TYR A C 1
ATOM 1441 O O . TYR A 1 188 ? 0.689 0.196 -18.113 1.00 80.56 188 TYR A O 1
ATOM 1449 N N . LEU A 1 189 ? 0.119 2.045 -19.245 1.00 82.38 189 LEU A N 1
ATOM 1450 C CA . LEU A 1 189 ? 1.269 2.029 -20.140 1.00 82.38 189 LEU A CA 1
ATOM 1451 C C . LEU A 1 189 ? 2.040 3.343 -20.024 1.00 82.38 189 LEU A C 1
ATOM 1453 O O . LEU A 1 189 ? 1.717 4.316 -20.708 1.00 82.38 189 LEU A O 1
ATOM 1457 N N . THR A 1 190 ? 3.097 3.342 -19.217 1.00 77.31 190 THR A N 1
ATOM 1458 C CA . THR A 1 190 ? 4.084 4.427 -19.210 1.00 77.31 190 THR A CA 1
ATOM 1459 C C . THR A 1 190 ? 5.267 4.063 -20.105 1.00 77.31 190 THR A C 1
ATOM 1461 O O . THR A 1 190 ? 5.741 2.922 -20.123 1.00 77.31 190 THR A O 1
ATOM 1464 N N . VAL A 1 191 ? 5.737 5.040 -20.881 1.00 79.94 191 VAL A N 1
ATOM 1465 C CA . VAL A 1 191 ? 6.912 4.909 -21.747 1.00 79.94 191 VAL A CA 1
ATOM 1466 C C . VAL A 1 191 ? 7.906 5.989 -21.363 1.00 79.94 191 VAL A C 1
ATOM 1468 O O . VAL A 1 191 ? 7.654 7.174 -21.571 1.00 79.94 191 VAL A O 1
ATOM 1471 N N . GLU A 1 192 ? 9.058 5.564 -20.860 1.00 77.31 192 GLU A N 1
ATOM 1472 C CA . GLU A 1 192 ? 10.213 6.434 -20.675 1.00 77.31 192 GLU A CA 1
ATOM 1473 C C . GLU A 1 192 ? 11.192 6.249 -21.832 1.00 77.31 192 GLU A C 1
ATOM 1475 O O . GLU A 1 192 ? 11.392 5.145 -22.340 1.00 77.31 192 GLU A O 1
ATOM 1480 N N . THR A 1 193 ? 11.785 7.352 -22.283 1.00 82.12 193 THR A N 1
ATOM 1481 C CA . THR A 1 193 ? 12.769 7.353 -23.368 1.00 82.12 193 THR A CA 1
ATOM 1482 C C . THR A 1 193 ? 14.075 7.923 -22.848 1.00 82.12 193 THR A C 1
ATOM 1484 O O . THR A 1 193 ? 14.083 8.986 -22.234 1.00 82.12 193 THR A O 1
ATOM 1487 N N . PHE A 1 194 ? 15.172 7.232 -23.142 1.00 80.56 194 PHE A N 1
ATOM 1488 C CA . PHE A 1 194 ? 16.520 7.645 -22.769 1.00 80.56 194 PHE A CA 1
ATOM 1489 C C . PHE A 1 194 ? 17.406 7.741 -23.998 1.00 80.56 194 PHE A C 1
ATOM 1491 O O . PHE A 1 194 ? 17.279 6.948 -24.936 1.00 80.56 194 PHE A O 1
ATOM 1498 N N . THR A 1 195 ? 18.349 8.674 -23.961 1.00 87.44 195 THR A N 1
ATOM 1499 C CA . THR A 1 195 ? 19.517 8.604 -24.841 1.00 87.44 195 THR A CA 1
ATOM 1500 C C . THR A 1 195 ? 20.443 7.459 -24.399 1.00 87.44 195 THR A C 1
ATOM 1502 O O . THR A 1 195 ? 20.442 7.093 -23.216 1.00 87.44 195 THR A O 1
ATOM 1505 N N . PRO A 1 196 ? 21.243 6.872 -25.311 1.00 85.88 196 PRO A N 1
ATOM 1506 C CA . PRO A 1 196 ? 22.235 5.863 -24.939 1.00 85.88 196 PRO A CA 1
ATOM 1507 C C . PRO A 1 196 ? 23.169 6.326 -23.809 1.00 85.88 196 PRO A C 1
ATOM 1509 O O . PRO A 1 196 ? 23.492 5.555 -22.908 1.00 85.88 196 PRO A O 1
ATOM 1512 N N . GLU A 1 197 ? 23.567 7.599 -23.814 1.00 87.94 197 GLU A N 1
ATOM 1513 C CA . GLU A 1 197 ? 24.475 8.181 -22.828 1.00 87.94 197 GLU A CA 1
ATOM 1514 C C . GLU A 1 197 ? 23.837 8.265 -21.438 1.00 87.94 197 GLU A C 1
ATOM 1516 O O . GLU A 1 197 ? 24.460 7.888 -20.443 1.00 87.94 197 GLU A O 1
ATOM 1521 N N . GLU A 1 198 ? 22.589 8.734 -21.351 1.00 86.06 198 GLU A N 1
ATOM 1522 C CA . GLU A 1 198 ? 21.840 8.788 -20.090 1.00 86.06 198 GLU A CA 1
ATOM 1523 C C . GLU A 1 198 ? 21.612 7.394 -19.521 1.00 86.06 198 GLU A C 1
ATOM 1525 O O . GLU A 1 198 ? 21.773 7.173 -18.319 1.00 86.06 198 GLU A O 1
ATOM 1530 N N . PHE A 1 199 ? 21.265 6.453 -20.394 1.00 83.62 199 PHE A N 1
ATOM 1531 C CA . PHE A 1 199 ? 21.007 5.078 -20.021 1.00 83.62 199 PHE A CA 1
ATOM 1532 C C . PHE A 1 199 ? 22.269 4.400 -19.460 1.00 83.62 199 PHE A C 1
ATOM 1534 O O . PHE A 1 199 ? 22.244 3.868 -18.347 1.00 83.62 199 PHE A O 1
ATOM 1541 N N . CYS A 1 200 ? 23.403 4.512 -20.162 1.00 85.94 200 CYS A N 1
ATOM 1542 C CA . CYS A 1 200 ? 24.695 4.018 -19.681 1.00 85.94 200 CYS A CA 1
ATOM 1543 C C . CYS A 1 200 ? 25.123 4.700 -18.385 1.00 85.94 200 CYS A C 1
ATOM 1545 O O . CYS A 1 200 ? 25.57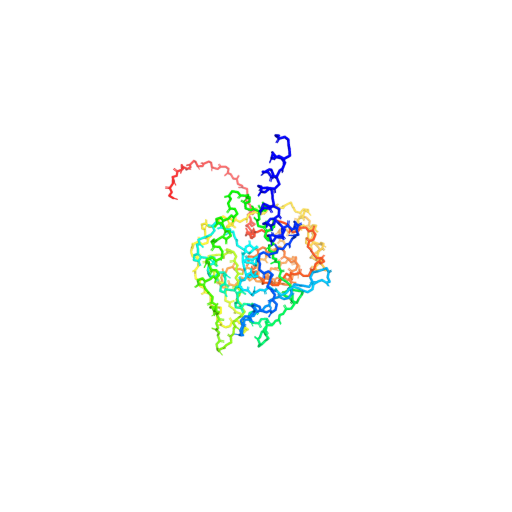2 4.026 -17.465 1.00 85.94 200 CYS A O 1
ATOM 1547 N N . LYS A 1 201 ? 24.957 6.022 -18.271 1.00 86.62 201 LYS A N 1
ATOM 1548 C CA . LYS A 1 201 ? 25.296 6.756 -17.046 1.00 86.62 201 LYS A CA 1
ATOM 1549 C C . LYS A 1 201 ? 24.507 6.241 -15.841 1.00 86.62 201 LYS A C 1
ATOM 1551 O O . LYS A 1 201 ? 25.085 6.086 -14.768 1.00 86.62 201 LYS A O 1
ATOM 1556 N N . ARG A 1 202 ? 23.207 5.974 -16.007 1.00 82.62 202 ARG A N 1
ATOM 1557 C CA . ARG A 1 202 ? 22.352 5.434 -14.938 1.00 82.62 202 ARG A CA 1
ATOM 1558 C C . ARG A 1 202 ? 22.785 4.029 -14.531 1.00 82.62 202 ARG A C 1
ATOM 1560 O O . ARG A 1 202 ? 22.997 3.793 -13.346 1.00 82.62 202 ARG A O 1
ATOM 1567 N N . LEU A 1 203 ? 22.956 3.119 -15.492 1.00 82.44 203 LEU A N 1
ATOM 1568 C CA . LEU A 1 203 ? 23.325 1.736 -15.182 1.00 82.44 203 LEU A CA 1
ATOM 1569 C C . LEU A 1 203 ? 24.758 1.607 -14.657 1.00 82.44 203 LEU A C 1
ATOM 1571 O O . LEU A 1 203 ? 25.011 0.855 -13.719 1.00 82.44 203 LEU A O 1
ATOM 1575 N N . ASN A 1 204 ? 25.698 2.368 -15.211 1.00 85.69 204 ASN A N 1
ATOM 1576 C CA . ASN A 1 204 ? 27.089 2.304 -14.776 1.00 85.69 204 ASN A CA 1
ATOM 1577 C C . ASN A 1 204 ? 27.321 2.980 -13.417 1.00 85.69 204 ASN A C 1
ATOM 1579 O O . ASN A 1 204 ? 28.354 2.754 -12.793 1.00 85.69 204 ASN A O 1
ATOM 1583 N N . GLY A 1 205 ? 26.374 3.802 -12.955 1.00 81.81 205 GLY A N 1
ATOM 1584 C CA . GLY A 1 205 ? 26.377 4.381 -11.612 1.00 81.81 205 GLY A CA 1
ATOM 1585 C C . GLY A 1 205 ? 25.877 3.434 -10.516 1.00 81.81 205 GLY A C 1
ATOM 1586 O O . GLY A 1 205 ? 25.914 3.802 -9.346 1.00 81.81 205 GLY A O 1
ATOM 1587 N N . MET A 1 206 ? 25.392 2.239 -10.869 1.00 81.06 206 MET A N 1
ATOM 1588 C CA . MET A 1 206 ? 24.947 1.235 -9.901 1.00 81.06 206 MET A CA 1
ATOM 1589 C C . MET A 1 206 ? 26.141 0.520 -9.258 1.00 81.06 206 MET A C 1
ATOM 1591 O O . MET A 1 206 ? 27.169 0.320 -9.903 1.00 81.06 206 MET A O 1
ATOM 1595 N N . GLU A 1 207 ? 25.975 0.041 -8.022 1.00 75.81 207 GLU A N 1
ATOM 1596 C CA . GLU A 1 207 ? 27.007 -0.729 -7.306 1.00 75.81 207 GLU A CA 1
ATOM 1597 C C . GLU A 1 207 ? 27.473 -1.958 -8.110 1.00 75.81 207 GLU A C 1
ATOM 1599 O O . GLU A 1 207 ? 28.665 -2.239 -8.206 1.00 75.81 207 GLU A O 1
ATOM 1604 N N . ASN A 1 208 ? 26.543 -2.638 -8.793 1.00 77.31 208 ASN A N 1
ATOM 1605 C CA . ASN A 1 208 ? 26.843 -3.732 -9.715 1.00 77.31 208 ASN A CA 1
ATOM 1606 C C . ASN A 1 208 ? 26.815 -3.271 -11.186 1.00 77.31 208 ASN A C 1
ATOM 1608 O O . ASN A 1 208 ? 26.065 -3.812 -11.996 1.00 77.31 208 ASN A O 1
ATOM 1612 N N . SER A 1 209 ? 27.619 -2.264 -11.529 1.00 81.00 209 SER A N 1
ATOM 1613 C CA . SER A 1 209 ? 27.693 -1.644 -12.865 1.00 81.00 209 SER A CA 1
ATOM 1614 C C . SER A 1 209 ? 27.989 -2.644 -14.003 1.00 81.00 209 SER A C 1
ATOM 1616 O O . SER A 1 209 ? 28.954 -3.399 -13.890 1.00 81.00 209 SER A O 1
ATOM 1618 N N . PRO A 1 210 ? 27.220 -2.665 -15.109 1.00 79.81 210 PRO A N 1
ATOM 1619 C CA . PRO A 1 210 ? 27.497 -3.501 -16.281 1.00 79.81 210 PRO A CA 1
ATOM 1620 C C . PRO A 1 210 ? 28.590 -2.953 -17.218 1.00 79.81 210 PRO A C 1
ATOM 1622 O O . PRO A 1 210 ? 28.901 -3.618 -18.201 1.00 79.81 210 PRO A O 1
ATOM 1625 N N . GLU A 1 211 ? 29.172 -1.783 -16.922 1.00 84.06 211 GLU A N 1
ATOM 1626 C CA . GLU A 1 211 ? 30.234 -1.132 -17.714 1.00 84.06 211 GLU A CA 1
ATOM 1627 C C . GLU A 1 211 ? 29.892 -0.987 -19.211 1.00 84.06 211 GLU A C 1
ATOM 1629 O O . GLU A 1 211 ? 30.673 -1.315 -20.103 1.00 84.06 211 GLU A O 1
ATOM 1634 N N . LEU A 1 212 ? 28.696 -0.475 -19.502 1.00 83.56 212 LEU A N 1
ATOM 1635 C CA . LEU A 1 212 ? 28.212 -0.315 -20.873 1.00 83.56 212 LEU A CA 1
ATOM 1636 C C . LEU A 1 212 ? 28.831 0.891 -21.587 1.00 83.56 212 LEU A C 1
ATOM 1638 O O . LEU A 1 212 ? 28.994 1.961 -20.995 1.00 83.56 212 LEU A O 1
ATOM 1642 N N . SER A 1 213 ? 29.064 0.737 -22.893 1.00 85.06 213 SER A N 1
ATOM 1643 C CA . SER A 1 213 ? 29.311 1.840 -23.828 1.00 85.06 213 SER A CA 1
ATOM 1644 C C . SER A 1 213 ? 28.008 2.273 -24.505 1.00 85.06 213 SER A C 1
ATOM 1646 O O . SER A 1 213 ? 27.162 1.434 -24.808 1.00 85.06 213 SER A O 1
ATOM 1648 N N . ALA A 1 214 ? 27.861 3.573 -24.780 1.00 83.44 214 ALA A N 1
ATOM 1649 C CA . ALA A 1 214 ? 26.701 4.146 -25.473 1.00 83.44 214 ALA A CA 1
ATOM 1650 C C . ALA A 1 214 ? 26.434 3.479 -26.837 1.00 83.44 214 ALA A C 1
ATOM 1652 O O . ALA A 1 214 ? 25.279 3.260 -27.195 1.00 83.44 214 ALA A O 1
ATOM 1653 N N . ASP A 1 215 ? 27.489 3.076 -27.549 1.00 81.00 215 ASP A N 1
ATOM 1654 C CA . ASP A 1 215 ? 27.377 2.471 -28.881 1.00 81.00 215 ASP A CA 1
ATOM 1655 C C . ASP A 1 215 ? 26.743 1.069 -28.862 1.00 81.00 215 ASP A C 1
ATOM 1657 O O . ASP A 1 215 ? 26.094 0.673 -29.826 1.00 81.00 215 ASP A O 1
ATOM 1661 N N . THR A 1 216 ? 26.908 0.315 -27.769 1.00 79.88 216 THR A N 1
ATOM 1662 C CA . THR A 1 216 ? 26.467 -1.091 -27.652 1.00 79.88 216 THR A CA 1
ATOM 1663 C C . THR A 1 216 ? 25.388 -1.298 -26.589 1.00 79.88 216 THR A C 1
ATOM 1665 O O . THR A 1 216 ? 24.965 -2.429 -26.341 1.00 79.88 216 THR A O 1
ATOM 1668 N N . ALA A 1 217 ? 24.939 -0.222 -25.938 1.00 75.31 217 ALA A N 1
ATOM 1669 C CA . ALA A 1 217 ? 24.083 -0.273 -24.756 1.00 75.31 217 ALA A CA 1
ATOM 1670 C C . ALA A 1 217 ? 22.809 -1.094 -24.989 1.00 75.31 217 ALA A C 1
ATOM 1672 O O . ALA A 1 217 ? 22.523 -2.025 -24.240 1.00 75.31 217 ALA A O 1
ATOM 1673 N N . PHE A 1 218 ? 22.078 -0.800 -26.066 1.00 76.25 218 PHE A N 1
ATOM 1674 C CA . PHE A 1 218 ? 20.796 -1.447 -26.348 1.00 76.25 218 PHE A CA 1
ATOM 1675 C C . PHE A 1 218 ? 20.927 -2.853 -26.940 1.00 76.25 218 PHE A C 1
ATOM 1677 O O . PHE A 1 218 ? 20.026 -3.666 -26.761 1.00 76.25 218 PHE A O 1
ATOM 1684 N N . GLU A 1 219 ? 22.043 -3.165 -27.601 1.00 81.50 219 GLU A N 1
ATOM 1685 C CA . GLU A 1 219 ? 22.315 -4.514 -28.121 1.00 81.50 219 GLU A CA 1
ATOM 1686 C C . GLU A 1 219 ? 22.686 -5.493 -27.002 1.00 81.50 219 GLU A C 1
ATOM 1688 O O . GLU A 1 219 ? 22.461 -6.695 -27.110 1.00 81.50 219 GLU A O 1
ATOM 1693 N N . SER A 1 220 ? 23.230 -4.966 -25.905 1.00 80.94 220 SER A N 1
ATOM 1694 C CA . SER A 1 220 ? 23.684 -5.751 -24.760 1.00 80.94 220 SER A CA 1
ATOM 1695 C C . SER A 1 220 ? 22.573 -6.140 -23.776 1.00 80.94 220 SER A C 1
ATOM 1697 O O . SER A 1 220 ? 22.868 -6.767 -22.759 1.00 80.94 220 SER A O 1
ATOM 1699 N N . ILE A 1 221 ? 21.314 -5.768 -24.044 1.00 84.44 221 ILE A N 1
ATOM 1700 C CA . ILE A 1 221 ? 20.182 -5.994 -23.136 1.00 84.44 221 ILE A CA 1
ATOM 1701 C C . ILE A 1 221 ? 19.282 -7.099 -23.657 1.00 84.44 221 ILE A C 1
ATOM 1703 O O . ILE A 1 221 ? 18.777 -7.046 -24.777 1.00 84.44 221 ILE A O 1
ATOM 1707 N N . GLN A 1 222 ? 18.995 -8.058 -22.786 1.00 84.62 222 GLN A N 1
ATOM 1708 C CA . GLN A 1 222 ? 18.089 -9.151 -23.078 1.00 84.62 222 GLN A CA 1
ATOM 1709 C C . GLN A 1 222 ? 17.223 -9.480 -21.864 1.00 84.62 222 GLN A C 1
ATOM 1711 O O . GLN A 1 222 ? 17.726 -9.721 -20.769 1.00 84.62 222 GLN A O 1
ATOM 1716 N N . ILE A 1 223 ? 15.908 -9.560 -22.070 1.00 86.44 223 ILE A N 1
ATOM 1717 C CA . ILE A 1 223 ? 15.005 -10.160 -21.084 1.00 86.44 223 ILE A CA 1
ATOM 1718 C C . ILE A 1 223 ? 15.244 -11.670 -21.102 1.00 86.44 223 ILE A C 1
ATOM 1720 O O . ILE A 1 223 ? 15.068 -12.312 -22.138 1.00 86.44 223 ILE A O 1
ATOM 1724 N N . VAL A 1 224 ? 15.667 -12.212 -19.964 1.00 88.19 224 VAL A N 1
ATOM 1725 C CA . VAL A 1 224 ? 15.969 -13.638 -19.800 1.00 88.19 224 VAL A CA 1
ATOM 1726 C C . VAL A 1 224 ? 14.713 -14.392 -19.388 1.00 88.19 224 VAL A C 1
ATOM 1728 O O . VAL A 1 224 ? 14.432 -15.455 -19.932 1.00 88.19 224 VAL A O 1
ATOM 1731 N N . GLU A 1 225 ? 13.935 -13.823 -18.468 1.00 84.62 225 GLU A N 1
ATOM 1732 C CA . GLU A 1 225 ? 12.779 -14.500 -17.891 1.00 84.62 225 GLU A CA 1
ATOM 1733 C C . GLU A 1 225 ? 11.662 -13.510 -17.537 1.00 84.62 225 GLU A C 1
ATOM 1735 O O . GLU A 1 225 ? 11.906 -12.358 -17.157 1.00 84.62 225 GLU A O 1
ATOM 1740 N N . LYS A 1 226 ? 10.422 -13.984 -17.683 1.00 83.94 226 LYS A N 1
ATOM 1741 C CA . LYS A 1 226 ? 9.209 -13.334 -17.194 1.00 83.94 226 LYS A CA 1
ATOM 1742 C C . LYS A 1 226 ? 8.410 -14.328 -16.363 1.00 83.94 226 LYS A C 1
ATOM 1744 O O . LYS A 1 226 ? 8.395 -15.512 -16.694 1.00 83.94 226 LYS A O 1
ATOM 1749 N N . ASP A 1 227 ? 7.730 -13.841 -15.334 1.00 81.94 227 ASP A N 1
ATOM 1750 C CA . ASP A 1 227 ? 6.809 -14.663 -14.556 1.00 81.94 227 ASP A CA 1
ATOM 1751 C C . ASP A 1 227 ? 5.478 -14.905 -15.293 1.00 81.94 227 ASP A C 1
ATOM 1753 O O . ASP A 1 227 ? 5.227 -14.391 -16.389 1.00 81.94 227 ASP A O 1
ATOM 1757 N N . SER A 1 228 ? 4.613 -15.720 -14.688 1.00 82.56 228 SER A N 1
ATOM 1758 C CA . SER A 1 228 ? 3.309 -16.102 -15.245 1.00 82.56 228 SER A CA 1
ATOM 1759 C C . SER A 1 228 ? 2.328 -14.934 -15.401 1.00 82.56 228 SER A C 1
ATOM 1761 O O . SER A 1 228 ? 1.360 -15.061 -16.152 1.00 82.56 228 SER A O 1
ATOM 1763 N N . ALA A 1 229 ? 2.572 -13.807 -14.727 1.00 79.94 229 ALA A N 1
ATOM 1764 C CA . ALA A 1 229 ? 1.787 -12.581 -14.836 1.00 79.94 229 ALA A CA 1
ATOM 1765 C C . ALA A 1 229 ? 2.399 -11.582 -15.842 1.00 79.94 229 ALA A C 1
ATOM 1767 O O . ALA A 1 229 ? 1.839 -10.513 -16.072 1.00 79.94 229 ALA A O 1
ATOM 1768 N N . GLY A 1 230 ? 3.525 -11.930 -16.478 1.00 78.00 230 GLY A N 1
ATOM 1769 C CA . GLY A 1 230 ? 4.172 -11.133 -17.523 1.00 78.00 230 GLY A CA 1
ATOM 1770 C C . GLY A 1 230 ? 5.223 -10.142 -17.018 1.00 78.00 230 GLY A C 1
ATOM 1771 O O . GLY A 1 230 ? 5.792 -9.401 -17.829 1.00 78.00 230 GLY A O 1
ATOM 1772 N N . TYR A 1 231 ? 5.519 -10.156 -15.719 1.00 81.31 231 TYR A N 1
ATOM 1773 C CA . TYR A 1 231 ? 6.494 -9.283 -15.077 1.00 81.31 231 TYR A CA 1
ATOM 1774 C C . TYR A 1 231 ? 7.904 -9.807 -15.351 1.00 81.31 231 TYR A C 1
ATOM 1776 O O . TYR A 1 231 ? 8.146 -11.013 -15.335 1.00 81.31 231 TYR A O 1
ATOM 1784 N N . VAL A 1 232 ? 8.861 -8.915 -15.606 1.00 83.25 232 VAL A N 1
ATOM 1785 C CA . VAL A 1 232 ? 10.248 -9.323 -15.878 1.00 83.25 232 VAL A CA 1
ATOM 1786 C C . VAL A 1 232 ? 10.914 -9.769 -14.579 1.00 83.25 232 VAL A C 1
ATOM 1788 O O . VAL A 1 232 ? 11.068 -8.964 -13.665 1.00 83.25 232 VAL A O 1
ATOM 1791 N N . SER A 1 233 ? 11.322 -11.036 -14.504 1.00 81.38 233 SER A N 1
ATOM 1792 C CA . SER A 1 233 ? 12.003 -11.608 -13.337 1.00 81.38 233 SER A CA 1
ATOM 1793 C C . SER A 1 233 ? 13.518 -11.647 -13.508 1.00 81.38 233 SER A C 1
ATOM 1795 O O . SER A 1 233 ? 14.229 -11.623 -12.505 1.00 81.38 233 SER A O 1
ATOM 1797 N N . GLN A 1 234 ? 14.032 -11.663 -14.745 1.00 82.62 234 GLN A N 1
ATOM 1798 C CA . GLN A 1 234 ? 15.469 -11.613 -15.023 1.00 82.62 234 GLN A CA 1
ATOM 1799 C C . GLN A 1 234 ? 15.799 -10.847 -16.310 1.00 82.62 234 GLN A C 1
ATOM 1801 O O . GLN A 1 234 ? 15.193 -11.067 -17.363 1.00 82.62 234 GLN A O 1
ATOM 1806 N N . VAL A 1 235 ? 16.822 -9.994 -16.242 1.00 86.50 235 VAL A N 1
ATOM 1807 C CA . VAL A 1 235 ? 17.401 -9.258 -17.372 1.00 86.50 235 VAL A CA 1
ATOM 1808 C C . VAL A 1 235 ? 18.910 -9.448 -17.391 1.00 86.50 235 VAL A C 1
ATOM 1810 O O . VAL A 1 235 ? 19.590 -9.240 -16.388 1.00 86.50 235 VAL A O 1
ATOM 1813 N N . LYS A 1 236 ? 19.444 -9.808 -18.555 1.00 85.44 236 LYS A N 1
ATOM 1814 C CA . LYS A 1 236 ? 20.874 -9.778 -18.840 1.00 85.44 236 LYS A CA 1
ATOM 1815 C C . LYS A 1 236 ? 21.222 -8.419 -19.440 1.00 85.44 236 LYS A C 1
ATOM 1817 O O . LYS A 1 236 ? 20.570 -7.981 -20.387 1.00 85.44 236 LYS A O 1
ATOM 1822 N N . VAL A 1 237 ? 22.236 -7.766 -18.883 1.00 85.56 237 VAL A N 1
ATOM 1823 C CA . VAL A 1 237 ? 22.796 -6.517 -19.404 1.00 85.56 237 VAL A CA 1
ATOM 1824 C C . VAL A 1 237 ? 24.313 -6.659 -19.480 1.00 85.56 237 VAL A C 1
ATOM 1826 O O . VAL A 1 237 ? 24.980 -6.833 -18.457 1.00 85.56 237 VAL A O 1
ATOM 1829 N N . GLY A 1 238 ? 24.862 -6.638 -20.695 1.00 84.81 238 GLY A N 1
ATOM 1830 C CA . GLY A 1 238 ? 26.247 -7.043 -20.934 1.00 84.81 238 GLY A CA 1
ATOM 1831 C C . GLY A 1 238 ? 26.452 -8.496 -20.506 1.00 84.81 238 GLY A C 1
ATOM 1832 O O . GLY A 1 238 ? 25.674 -9.365 -20.882 1.00 84.81 238 GLY A O 1
ATOM 1833 N N . GLU A 1 239 ? 27.453 -8.765 -19.670 1.00 83.38 239 GLU A N 1
ATOM 1834 C CA . GLU A 1 239 ? 27.677 -10.100 -19.088 1.00 83.38 239 GLU A CA 1
ATOM 1835 C C . GLU A 1 239 ? 27.009 -10.304 -17.721 1.00 83.38 239 GLU A C 1
ATOM 1837 O O . GLU A 1 239 ? 27.112 -11.379 -17.130 1.00 83.38 239 GLU A O 1
ATOM 1842 N N . LYS A 1 240 ? 26.304 -9.292 -17.205 1.00 83.94 240 LYS A N 1
ATOM 1843 C CA . LYS A 1 240 ? 25.698 -9.342 -15.874 1.00 83.94 240 LYS A CA 1
ATOM 1844 C C . LYS A 1 240 ? 24.231 -9.734 -15.943 1.00 83.94 240 LYS A C 1
ATOM 1846 O O . LYS A 1 240 ? 23.492 -9.293 -16.821 1.00 83.94 240 LYS A O 1
ATOM 1851 N N . LEU A 1 241 ? 23.820 -10.563 -14.990 1.00 83.94 241 LEU A N 1
ATOM 1852 C CA . LEU A 1 241 ? 22.435 -10.967 -14.796 1.00 83.94 241 LEU A CA 1
ATOM 1853 C C . LEU A 1 241 ? 21.850 -10.204 -13.613 1.00 83.94 241 LEU A C 1
ATOM 1855 O O . LEU A 1 241 ? 22.457 -10.134 -12.544 1.00 83.94 241 LEU A O 1
ATOM 1859 N N . TYR A 1 242 ? 20.657 -9.669 -13.814 1.00 82.00 242 TYR A N 1
ATOM 1860 C CA . TYR A 1 242 ? 19.923 -8.916 -12.819 1.00 82.00 242 TYR A CA 1
ATOM 1861 C C . TYR A 1 242 ? 18.539 -9.514 -12.664 1.00 82.00 242 TYR A C 1
ATOM 1863 O O . TYR A 1 242 ? 17.860 -9.789 -13.651 1.00 82.00 242 TYR A O 1
ATOM 1871 N N . THR A 1 243 ? 18.116 -9.718 -11.427 1.00 76.19 243 THR A N 1
ATOM 1872 C CA . THR A 1 243 ? 16.754 -10.135 -11.116 1.00 76.19 243 THR A CA 1
ATOM 1873 C C . THR A 1 243 ? 15.843 -8.914 -11.086 1.00 76.19 243 THR A C 1
ATOM 1875 O O . THR A 1 243 ? 16.241 -7.855 -10.621 1.00 76.19 243 THR A O 1
ATOM 1878 N N . GLY A 1 244 ? 14.631 -9.037 -11.615 1.00 62.47 244 GLY A N 1
ATOM 1879 C CA . GLY A 1 244 ? 13.573 -8.045 -11.480 1.00 62.47 244 GLY A CA 1
ATOM 1880 C C . GLY A 1 244 ? 12.766 -8.338 -10.220 1.00 62.47 244 GLY A C 1
ATOM 1881 O O . GLY A 1 244 ? 11.843 -9.150 -10.240 1.00 62.47 244 GLY A O 1
ATOM 1882 N N . GLY A 1 245 ? 13.128 -7.709 -9.100 1.00 56.16 245 GLY A N 1
ATOM 1883 C CA . GLY A 1 245 ? 12.372 -7.813 -7.848 1.00 56.16 245 GLY A CA 1
ATOM 1884 C C . GLY A 1 245 ? 13.074 -7.186 -6.639 1.00 56.16 245 GLY A C 1
ATOM 1885 O O . GLY A 1 245 ? 14.291 -7.280 -6.538 1.00 56.16 245 GLY A O 1
ATOM 1886 N N . ARG A 1 246 ? 12.267 -6.557 -5.758 1.00 40.31 246 ARG A N 1
ATOM 1887 C CA . ARG A 1 246 ? 12.441 -5.929 -4.409 1.00 40.31 246 ARG A CA 1
ATOM 1888 C C . ARG A 1 246 ? 13.805 -5.429 -3.879 1.00 40.31 246 ARG A C 1
ATOM 1890 O O . ARG A 1 246 ? 13.784 -4.595 -2.980 1.00 40.31 246 ARG A O 1
ATOM 1897 N N . SER A 1 247 ? 14.957 -5.870 -4.375 1.00 33.78 247 SER A N 1
ATOM 1898 C CA . SER A 1 247 ? 16.289 -5.507 -3.865 1.00 33.78 247 SER A CA 1
ATOM 1899 C C . SER A 1 247 ? 17.332 -5.223 -4.957 1.00 33.78 247 SER A C 1
ATOM 1901 O O . SER A 1 247 ? 18.504 -5.022 -4.645 1.00 33.78 247 SER A O 1
ATOM 1903 N N . SER A 1 248 ? 16.953 -5.208 -6.234 1.00 32.44 248 SER A N 1
ATOM 1904 C CA . SER A 1 248 ? 17.877 -4.971 -7.346 1.00 32.44 248 SER A CA 1
ATOM 1905 C C . SER A 1 248 ? 17.804 -3.531 -7.851 1.00 32.44 248 SER A C 1
ATOM 1907 O O . SER A 1 248 ? 16.748 -3.066 -8.270 1.00 32.44 248 SER A O 1
ATOM 1909 N N . THR A 1 249 ? 18.954 -2.868 -7.915 1.00 35.94 249 THR A N 1
ATOM 1910 C CA . THR A 1 249 ? 19.185 -1.504 -8.426 1.00 35.94 249 THR A CA 1
ATOM 1911 C C . THR A 1 249 ? 18.767 -1.279 -9.895 1.00 35.94 249 THR A C 1
ATOM 1913 O O . THR A 1 249 ? 18.893 -0.162 -10.394 1.00 35.94 249 THR A O 1
ATOM 1916 N N . LEU A 1 250 ? 18.258 -2.290 -10.616 1.00 30.17 250 LEU A N 1
ATOM 1917 C CA . LEU A 1 250 ? 17.760 -2.088 -11.976 1.00 30.17 250 LEU A CA 1
ATOM 1918 C C . LEU A 1 250 ? 16.328 -1.569 -12.007 1.00 30.17 250 LEU A C 1
ATOM 1920 O O . LEU A 1 250 ? 15.379 -2.253 -11.632 1.00 30.17 250 LEU A O 1
ATOM 1924 N N . TRP A 1 251 ? 16.214 -0.396 -12.618 1.00 42.84 251 TRP A N 1
ATOM 1925 C CA . TRP A 1 251 ? 15.014 0.310 -13.056 1.00 42.84 251 TRP A CA 1
ATOM 1926 C C . TRP A 1 251 ? 14.285 -0.409 -14.201 1.00 42.84 251 TRP A C 1
ATOM 1928 O O . TRP A 1 251 ? 13.917 0.202 -15.202 1.00 42.84 251 TRP A O 1
ATOM 1938 N N . VAL A 1 252 ? 14.100 -1.724 -14.090 1.00 31.94 252 VAL A N 1
ATOM 1939 C CA . VAL A 1 252 ? 13.122 -2.437 -14.911 1.00 31.94 252 VAL A CA 1
ATOM 1940 C C . VAL A 1 252 ? 11.811 -2.291 -14.168 1.00 31.94 252 VAL A C 1
ATOM 1942 O O . VAL A 1 252 ? 11.485 -3.047 -13.257 1.00 31.94 252 VAL A O 1
ATOM 1945 N N . SER A 1 253 ? 11.144 -1.199 -14.509 1.00 46.66 253 SER A N 1
ATOM 1946 C CA . SER A 1 253 ? 9.877 -0.734 -13.979 1.00 46.66 253 SER A CA 1
ATOM 1947 C C . SER A 1 253 ? 8.829 -1.844 -14.021 1.00 46.66 253 SER A C 1
ATOM 1949 O O . SER A 1 253 ? 8.215 -2.150 -15.037 1.00 46.66 253 SER A O 1
ATOM 1951 N N . ASN A 1 254 ? 8.667 -2.473 -12.869 1.00 39.69 254 ASN A N 1
ATOM 1952 C CA . ASN A 1 254 ? 7.608 -3.410 -12.567 1.00 39.69 254 ASN A CA 1
ATOM 1953 C C . ASN A 1 254 ? 6.658 -2.680 -11.616 1.00 39.69 254 ASN A C 1
ATOM 1955 O O . ASN A 1 254 ? 7.163 -2.000 -10.718 1.00 39.69 254 ASN A O 1
ATOM 1959 N N . PRO A 1 255 ? 5.330 -2.837 -11.732 1.00 42.31 255 PRO A N 1
ATOM 1960 C CA . PRO A 1 255 ? 4.449 -2.506 -10.623 1.00 42.31 255 PRO A CA 1
ATOM 1961 C C . PRO A 1 255 ? 4.856 -3.393 -9.442 1.00 42.31 255 PRO A C 1
ATOM 1963 O O . PRO A 1 255 ? 4.543 -4.583 -9.389 1.00 42.31 255 PRO A O 1
ATOM 1966 N N . ALA A 1 256 ? 5.680 -2.855 -8.546 1.00 38.34 256 ALA A N 1
ATOM 1967 C CA . ALA A 1 256 ? 6.053 -3.552 -7.334 1.00 38.34 256 ALA A CA 1
ATOM 1968 C C . ALA A 1 256 ? 4.837 -3.532 -6.399 1.00 38.34 256 ALA A C 1
ATOM 1970 O O . ALA A 1 256 ? 4.148 -2.513 -6.337 1.00 38.34 256 ALA A O 1
ATOM 1971 N N . PRO A 1 257 ? 4.556 -4.623 -5.664 1.00 40.78 257 PRO A N 1
ATOM 1972 C CA . PRO A 1 257 ? 3.639 -4.534 -4.538 1.00 40.78 257 PRO A CA 1
ATOM 1973 C C . PRO A 1 257 ? 4.162 -3.453 -3.594 1.00 40.78 257 PRO A C 1
ATOM 1975 O O . PRO A 1 257 ? 5.325 -3.525 -3.189 1.00 40.78 257 PRO A O 1
ATOM 1978 N N . SER A 1 258 ? 3.329 -2.460 -3.286 1.00 39.06 258 SER A N 1
ATOM 1979 C CA . SER A 1 258 ? 3.641 -1.438 -2.295 1.00 39.06 258 SER A CA 1
ATOM 1980 C C . SER A 1 258 ? 3.685 -2.139 -0.941 1.00 39.06 258 SER A C 1
ATOM 1982 O O . SER A 1 258 ? 2.647 -2.613 -0.472 1.00 39.06 258 SER A O 1
ATOM 1984 N N . PRO A 1 259 ? 4.859 -2.276 -0.299 1.00 40.91 259 PRO A N 1
ATOM 1985 C CA . PRO A 1 259 ? 4.870 -2.649 1.096 1.00 40.91 259 PRO A CA 1
ATOM 1986 C C . PRO A 1 259 ? 4.293 -1.472 1.879 1.00 40.91 259 PRO A C 1
ATOM 1988 O O . PRO A 1 259 ? 4.532 -0.313 1.548 1.00 40.91 259 PRO A O 1
ATOM 1991 N N . LEU A 1 260 ? 3.602 -1.765 2.972 1.00 41.53 260 LEU A N 1
ATOM 1992 C CA . LEU A 1 260 ? 3.277 -0.738 3.959 1.00 41.53 260 LEU A CA 1
ATOM 1993 C C . LEU A 1 260 ? 4.553 -0.158 4.609 1.00 41.53 260 LEU A C 1
ATOM 1995 O O . LEU A 1 260 ? 4.534 0.939 5.138 1.00 41.53 260 LEU A O 1
ATOM 1999 N N . ARG A 1 261 ? 5.700 -0.835 4.490 1.00 37.75 261 ARG A N 1
ATOM 2000 C CA . ARG A 1 261 ? 7.012 -0.347 4.944 1.00 37.75 261 ARG A CA 1
ATOM 2001 C C . ARG A 1 261 ? 7.727 0.467 3.861 1.00 37.75 261 ARG A C 1
ATOM 2003 O O . ARG A 1 261 ? 7.942 -0.039 2.755 1.00 37.75 261 ARG A O 1
ATOM 2010 N N . ARG A 1 262 ? 8.166 1.686 4.196 1.00 33.53 262 ARG A N 1
ATOM 2011 C CA . ARG A 1 262 ? 9.036 2.507 3.337 1.00 33.53 262 ARG A CA 1
ATOM 2012 C C . ARG A 1 262 ? 10.455 1.913 3.258 1.00 33.53 262 ARG A C 1
ATOM 2014 O O . ARG A 1 262 ? 10.980 1.311 4.185 1.00 33.53 262 ARG A O 1
ATOM 2021 N N . TRP A 1 263 ? 11.096 2.078 2.099 1.00 26.36 263 TRP A N 1
ATOM 2022 C CA . TRP A 1 263 ? 12.494 1.703 1.850 1.00 26.36 263 TRP A CA 1
ATOM 2023 C C . TRP A 1 263 ? 13.463 2.724 2.484 1.00 26.36 263 TRP A C 1
ATOM 2025 O O . TRP A 1 263 ? 13.204 3.928 2.481 1.00 26.36 263 TRP A O 1
ATOM 2035 N N . ASN A 1 264 ? 14.592 2.242 3.011 1.00 24.97 264 ASN A N 1
ATOM 2036 C CA . ASN A 1 264 ? 15.549 2.995 3.829 1.00 24.97 264 ASN A CA 1
ATOM 2037 C C . ASN A 1 264 ? 16.056 4.297 3.153 1.00 24.97 264 ASN A C 1
ATOM 2039 O O . ASN A 1 264 ? 16.327 4.346 1.950 1.00 24.97 264 ASN A O 1
ATOM 2043 N N . ARG A 1 265 ? 16.193 5.371 3.944 1.00 24.81 265 ARG A N 1
ATOM 2044 C CA . ARG A 1 265 ? 16.201 6.788 3.510 1.00 24.81 265 ARG A CA 1
ATOM 2045 C C . ARG A 1 265 ? 17.479 7.285 2.798 1.00 24.81 265 ARG A C 1
ATOM 2047 O O . ARG A 1 265 ? 17.602 8.481 2.552 1.00 24.81 265 ARG A O 1
ATOM 2054 N N . GLU A 1 266 ? 18.407 6.414 2.409 1.00 23.89 266 GLU A N 1
ATOM 2055 C CA . GLU A 1 266 ? 19.649 6.823 1.720 1.00 23.89 266 GLU A CA 1
ATOM 2056 C C . GLU A 1 266 ? 19.545 6.813 0.182 1.00 23.89 266 GLU A C 1
ATOM 2058 O O . GLU A 1 266 ? 20.401 7.378 -0.495 1.00 23.89 266 GLU A O 1
ATOM 2063 N N . SER A 1 267 ? 18.462 6.274 -0.397 1.00 27.12 267 SER A N 1
ATOM 2064 C CA . SER A 1 267 ? 18.254 6.244 -1.862 1.00 27.12 267 SER A CA 1
ATOM 2065 C C . SER A 1 267 ? 17.150 7.187 -2.379 1.00 27.12 267 SER A C 1
ATOM 2067 O O . SER A 1 267 ? 16.928 7.285 -3.584 1.00 27.12 267 SER A O 1
ATOM 2069 N N . ALA A 1 268 ? 16.464 7.918 -1.492 1.00 23.11 268 ALA A N 1
ATOM 2070 C CA . ALA A 1 268 ? 15.210 8.626 -1.795 1.00 23.11 268 ALA A CA 1
ATOM 2071 C C . ALA A 1 268 ? 15.355 10.040 -2.405 1.00 23.11 268 ALA A C 1
ATOM 2073 O O . ALA A 1 268 ? 14.355 10.698 -2.683 1.00 23.11 268 ALA A O 1
ATOM 2074 N N . ALA A 1 269 ? 16.570 10.537 -2.654 1.00 21.44 269 ALA A N 1
ATOM 2075 C CA . ALA A 1 269 ? 16.776 11.932 -3.071 1.00 21.44 269 ALA A CA 1
ATOM 2076 C C . ALA A 1 269 ? 16.415 12.254 -4.544 1.00 21.44 269 ALA A C 1
ATOM 2078 O O . ALA A 1 269 ? 16.584 13.398 -4.959 1.00 21.44 269 ALA A O 1
ATOM 2079 N N . SER A 1 270 ? 15.906 11.304 -5.344 1.00 23.77 270 SER A N 1
ATOM 2080 C CA . SER A 1 270 ? 15.515 11.568 -6.751 1.00 23.77 270 SER A CA 1
ATOM 2081 C C . SER A 1 270 ? 14.136 11.040 -7.178 1.00 23.77 270 SER A C 1
ATOM 2083 O O . SER A 1 270 ? 13.782 11.117 -8.350 1.00 23.77 270 SER A O 1
ATOM 2085 N N . LEU A 1 271 ? 13.335 10.527 -6.242 1.00 25.91 271 LEU A N 1
ATOM 2086 C CA . LEU A 1 271 ? 12.180 9.669 -6.525 1.00 25.91 271 LEU A CA 1
ATOM 2087 C C . LEU A 1 271 ? 10.839 10.362 -6.239 1.00 25.91 271 LEU A C 1
ATOM 2089 O O . LEU A 1 271 ? 10.207 10.079 -5.226 1.00 25.91 271 LEU A O 1
ATOM 2093 N N . ARG A 1 272 ? 10.392 11.273 -7.113 1.00 22.23 272 ARG A N 1
ATOM 2094 C CA . ARG A 1 272 ? 9.019 11.823 -7.040 1.00 22.23 272 ARG A CA 1
AT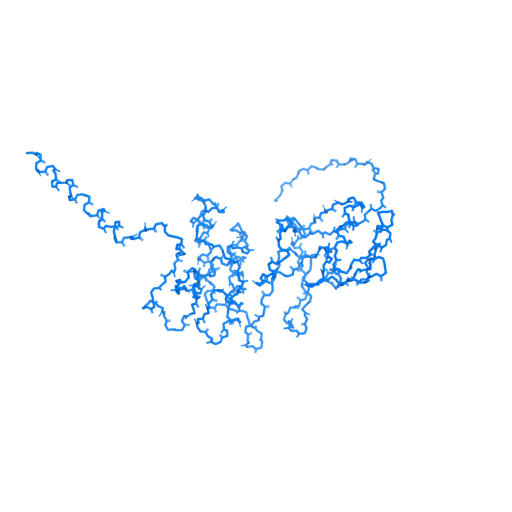OM 2095 C C . ARG A 1 272 ? 8.097 11.490 -8.216 1.00 22.23 272 ARG A C 1
ATOM 2097 O O . ARG A 1 272 ? 6.929 11.831 -8.126 1.00 22.23 272 ARG A O 1
ATOM 2104 N N . GLU A 1 273 ? 8.545 10.805 -9.268 1.00 25.61 273 GLU A N 1
ATOM 2105 C CA . GLU A 1 273 ? 7.693 10.560 -10.452 1.00 25.61 273 GLU A CA 1
ATOM 2106 C C . GLU A 1 273 ? 8.060 9.268 -11.206 1.00 25.61 273 GLU A C 1
ATOM 2108 O O . GLU A 1 273 ? 8.475 9.333 -12.358 1.00 25.61 273 GLU A O 1
ATOM 2113 N N . VAL A 1 274 ? 7.954 8.082 -10.595 1.00 26.88 274 VAL A N 1
ATOM 2114 C CA . VAL A 1 274 ? 8.194 6.829 -11.346 1.00 26.88 274 VAL A CA 1
ATOM 2115 C C . VAL A 1 274 ? 7.077 5.820 -11.099 1.00 26.88 274 VAL A C 1
ATOM 2117 O O . VAL A 1 274 ? 7.265 4.811 -10.425 1.00 26.88 274 VAL A O 1
ATOM 2120 N N . ASP A 1 275 ? 5.910 6.104 -11.677 1.00 27.64 275 ASP A N 1
ATOM 2121 C CA . ASP A 1 275 ? 4.824 5.136 -11.815 1.00 27.64 275 ASP A CA 1
ATOM 2122 C C . ASP A 1 275 ? 4.991 4.331 -13.117 1.00 27.64 275 ASP A C 1
ATOM 2124 O O . ASP A 1 275 ? 4.814 4.818 -14.234 1.00 27.64 275 ASP A O 1
ATOM 2128 N N . THR A 1 276 ? 5.330 3.056 -12.932 1.00 28.47 276 THR A N 1
ATOM 2129 C CA . THR A 1 276 ? 5.017 1.915 -13.810 1.00 28.47 276 THR A CA 1
ATOM 2130 C C . THR A 1 276 ? 5.244 2.094 -15.320 1.00 28.47 276 THR A C 1
ATOM 2132 O O . THR A 1 276 ? 4.304 2.249 -16.090 1.00 28.47 276 THR A O 1
ATOM 2135 N N . ALA A 1 277 ? 6.486 1.981 -15.799 1.00 29.50 277 ALA A N 1
ATOM 2136 C CA . ALA A 1 277 ? 6.775 1.916 -17.237 1.00 29.50 277 ALA A CA 1
ATOM 2137 C C . ALA A 1 277 ? 6.957 0.484 -17.762 1.00 29.50 277 ALA A C 1
ATOM 2139 O O . ALA A 1 277 ? 7.648 -0.331 -17.173 1.00 29.50 277 ALA A O 1
ATOM 2140 N N . THR A 1 278 ? 6.407 0.165 -18.931 1.00 30.69 278 THR A N 1
ATOM 2141 C CA . THR A 1 278 ? 6.858 -1.007 -19.698 1.00 30.69 278 THR A CA 1
ATOM 2142 C C . THR A 1 278 ? 7.733 -0.485 -20.826 1.00 30.69 278 THR A C 1
ATOM 2144 O O . THR A 1 278 ? 7.236 0.109 -21.782 1.00 30.69 278 THR A O 1
ATOM 2147 N N . ALA A 1 279 ? 9.049 -0.679 -20.726 1.00 28.23 279 ALA A N 1
ATOM 2148 C CA . ALA A 1 279 ? 9.975 -0.271 -21.776 1.00 28.23 279 ALA A CA 1
ATOM 2149 C C . ALA A 1 279 ? 9.800 -1.160 -23.023 1.00 28.23 279 ALA A C 1
ATOM 2151 O O . ALA A 1 279 ? 10.266 -2.298 -23.078 1.00 28.23 279 ALA A O 1
ATOM 2152 N N . LEU A 1 280 ? 9.131 -0.633 -24.050 1.00 26.69 280 LEU A N 1
ATOM 2153 C CA . LEU A 1 280 ? 9.159 -1.193 -25.400 1.00 26.69 280 LEU A CA 1
ATOM 2154 C C . LEU A 1 280 ? 10.420 -0.695 -26.117 1.00 26.69 280 LEU A C 1
ATOM 2156 O O . LEU A 1 280 ? 10.457 0.425 -26.625 1.00 26.69 280 LEU A O 1
ATOM 2160 N N . ILE A 1 281 ? 11.451 -1.541 -26.198 1.00 29.94 281 ILE A N 1
ATOM 2161 C CA . ILE A 1 281 ? 12.620 -1.297 -27.055 1.00 29.94 281 ILE A CA 1
ATOM 2162 C C . ILE A 1 281 ? 12.198 -1.556 -28.508 1.00 29.94 281 ILE A C 1
ATOM 2164 O O . ILE A 1 281 ? 12.308 -2.664 -29.028 1.00 29.94 281 ILE A O 1
ATOM 2168 N N . SER A 1 282 ? 11.662 -0.532 -29.173 1.00 24.80 282 SER A N 1
ATOM 2169 C CA . SER A 1 282 ? 11.390 -0.565 -30.612 1.00 24.80 282 SER A CA 1
ATOM 2170 C C . SER A 1 282 ? 12.568 0.041 -31.378 1.00 24.80 282 SER A C 1
ATOM 2172 O O . SER A 1 282 ? 12.562 1.224 -31.724 1.00 24.80 282 SER A O 1
ATOM 2174 N N . GLY A 1 283 ? 13.557 -0.789 -31.708 1.00 31.25 283 GLY A N 1
ATOM 2175 C CA . GLY A 1 283 ? 14.509 -0.500 -32.779 1.00 31.25 283 GLY A CA 1
ATOM 2176 C C . GLY A 1 283 ? 13.810 -0.603 -34.136 1.00 31.25 283 GLY A C 1
ATOM 2177 O O . GLY A 1 283 ? 13.722 -1.681 -34.714 1.00 31.25 283 GLY A O 1
ATOM 2178 N N . GLY A 1 284 ? 13.266 0.501 -34.649 1.00 24.88 284 GLY A N 1
ATOM 2179 C CA . GLY A 1 284 ? 12.620 0.493 -35.961 1.00 24.88 284 GLY A CA 1
ATOM 2180 C C 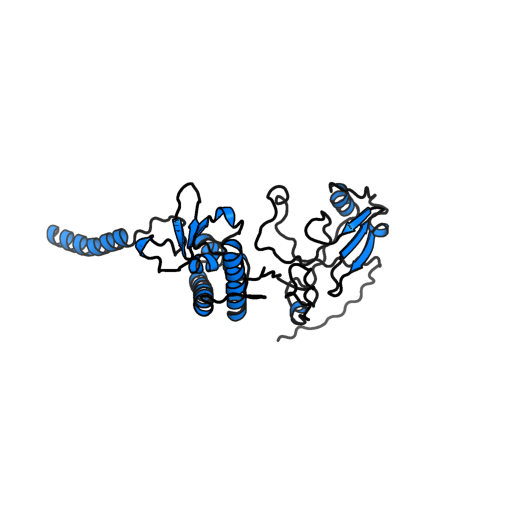. GLY A 1 284 ? 12.177 1.872 -36.434 1.00 24.88 284 GLY A C 1
ATOM 2181 O O . GLY A 1 284 ? 11.300 2.491 -35.840 1.00 24.88 284 GLY A O 1
ATOM 2182 N N . GLN A 1 285 ? 12.769 2.344 -37.536 1.00 30.50 285 GLN A N 1
ATOM 2183 C CA . GLN A 1 285 ? 12.413 3.587 -38.226 1.00 30.50 285 GLN A CA 1
ATOM 2184 C C . GLN A 1 285 ? 10.891 3.709 -38.453 1.00 30.50 285 GLN A C 1
ATOM 2186 O O . GLN A 1 285 ? 10.315 3.036 -39.310 1.00 30.50 285 GLN A O 1
ATOM 2191 N N . MET A 1 286 ? 10.227 4.619 -37.733 1.00 25.80 286 MET A N 1
ATOM 2192 C CA . MET A 1 286 ? 8.800 4.893 -37.919 1.00 25.80 286 MET A CA 1
ATOM 2193 C C . MET A 1 286 ? 8.550 5.774 -39.153 1.00 25.80 286 MET A C 1
ATOM 2195 O O . MET A 1 286 ? 8.732 6.993 -39.146 1.00 25.80 286 MET A O 1
ATOM 2199 N N . ARG A 1 287 ? 8.050 5.152 -40.229 1.00 26.06 287 ARG A N 1
ATOM 2200 C CA . ARG A 1 287 ? 7.370 5.833 -41.342 1.00 26.06 287 ARG A CA 1
ATOM 2201 C C . ARG A 1 287 ? 6.004 6.346 -40.865 1.00 26.06 287 ARG A C 1
ATOM 2203 O O . ARG A 1 287 ? 5.145 5.563 -40.470 1.00 26.06 287 ARG A O 1
ATOM 2210 N N . ARG A 1 288 ? 5.783 7.662 -40.968 1.00 29.12 288 ARG A N 1
ATOM 2211 C CA . ARG A 1 288 ? 4.509 8.338 -40.659 1.00 29.12 288 ARG A CA 1
ATOM 2212 C C . ARG A 1 288 ? 3.327 7.699 -41.403 1.00 29.12 288 ARG A C 1
ATOM 2214 O O . ARG A 1 288 ? 3.266 7.753 -42.631 1.00 29.12 288 ARG A O 1
ATOM 2221 N N . ARG A 1 289 ? 2.318 7.230 -40.666 1.00 26.56 289 ARG A N 1
ATOM 2222 C CA . ARG A 1 289 ? 0.928 7.184 -41.145 1.00 26.56 289 ARG A CA 1
ATOM 2223 C C . ARG A 1 289 ? 0.021 7.842 -40.114 1.00 26.56 289 ARG A C 1
ATOM 2225 O O . ARG A 1 289 ? -0.193 7.304 -39.037 1.00 26.56 289 ARG A O 1
ATOM 2232 N N . ARG A 1 290 ? -0.522 9.006 -40.484 1.00 28.31 290 ARG A N 1
ATOM 2233 C CA . ARG A 1 290 ? -1.701 9.591 -39.840 1.00 28.31 290 ARG A CA 1
ATOM 2234 C C . ARG A 1 290 ? -2.863 8.608 -39.969 1.00 28.31 290 ARG A C 1
ATOM 2236 O O . ARG A 1 290 ? -3.135 8.139 -41.075 1.00 28.31 290 ARG A O 1
ATOM 2243 N N . ARG A 1 291 ? -3.576 8.368 -38.875 1.00 27.88 291 ARG A N 1
ATOM 2244 C CA . ARG A 1 291 ? -4.997 8.035 -38.925 1.00 27.88 291 ARG A CA 1
ATOM 2245 C C . ARG A 1 291 ? -5.704 8.766 -37.792 1.00 27.88 291 ARG A C 1
ATOM 2247 O O . ARG A 1 291 ? -5.454 8.493 -36.626 1.00 27.88 291 ARG A O 1
ATOM 2254 N N . ASP A 1 292 ? -6.534 9.719 -38.197 1.00 30.48 292 ASP A N 1
ATOM 2255 C CA . ASP A 1 292 ? -7.592 10.320 -37.398 1.00 30.48 292 ASP A CA 1
ATOM 2256 C C . ASP A 1 292 ? -8.526 9.221 -36.895 1.00 30.48 292 ASP A C 1
ATOM 2258 O O . ASP A 1 292 ? -9.034 8.455 -37.715 1.00 30.48 292 ASP A O 1
ATOM 2262 N N . ILE A 1 293 ? -8.798 9.162 -35.589 1.00 29.28 293 ILE A N 1
ATOM 2263 C CA . ILE A 1 293 ? -10.010 8.522 -35.071 1.00 29.28 293 ILE A CA 1
ATOM 2264 C C . ILE A 1 293 ? -10.599 9.399 -33.969 1.00 29.28 293 ILE A C 1
ATOM 2266 O O . ILE A 1 293 ? -9.922 9.875 -33.061 1.00 29.28 293 ILE A O 1
ATOM 2270 N N . GLN A 1 294 ? -11.887 9.654 -34.160 1.00 26.44 294 GLN A N 1
ATOM 2271 C CA . GLN A 1 294 ? -12.760 10.544 -33.424 1.00 26.44 294 GLN A CA 1
ATOM 2272 C C . GLN A 1 294 ? -12.968 10.121 -31.969 1.00 26.44 294 GLN A C 1
ATOM 2274 O O . GLN A 1 294 ? -13.092 8.943 -31.649 1.00 26.44 294 GLN A O 1
ATOM 2279 N N . ARG A 1 295 ? -13.158 11.152 -31.141 1.00 28.52 295 ARG A N 1
ATOM 2280 C CA . ARG A 1 295 ? -13.919 11.150 -29.887 1.00 28.52 295 ARG A CA 1
ATOM 2281 C C . ARG A 1 295 ? -15.134 10.221 -29.954 1.00 28.52 295 ARG A C 1
ATOM 2283 O O . ARG A 1 295 ? -15.929 10.357 -30.885 1.00 28.52 295 ARG A O 1
ATOM 2290 N N . ARG A 1 296 ? -15.364 9.434 -28.902 1.00 24.73 296 ARG A N 1
ATOM 2291 C CA . ARG A 1 296 ? -16.709 9.152 -28.386 1.00 24.73 296 ARG A CA 1
ATOM 2292 C C . ARG A 1 296 ? -16.642 8.731 -26.920 1.00 24.73 296 ARG A C 1
ATOM 2294 O O . ARG A 1 296 ? -15.879 7.847 -26.561 1.00 24.73 296 ARG A O 1
ATOM 2301 N N . ASN A 1 297 ? -17.451 9.439 -26.141 1.00 25.59 297 ASN A N 1
ATOM 2302 C CA . ASN A 1 297 ? -17.790 9.227 -24.741 1.00 25.59 297 ASN A CA 1
ATOM 2303 C C . ASN A 1 297 ? -18.313 7.807 -24.479 1.00 25.59 297 ASN A C 1
ATOM 2305 O O . ASN A 1 297 ? -19.142 7.338 -25.262 1.00 25.59 297 ASN A O 1
ATOM 2309 N N . CYS A 1 298 ? -17.912 7.239 -23.344 1.00 26.98 298 CYS A N 1
ATOM 2310 C CA . CYS A 1 298 ? -18.767 6.621 -22.328 1.00 26.98 298 CYS A CA 1
ATOM 2311 C C . CYS A 1 298 ? -18.071 6.829 -20.982 1.00 26.98 298 CYS A C 1
ATOM 2313 O O . CYS A 1 298 ? -16.833 6.656 -20.960 1.00 26.98 298 CYS A O 1
#

Sequence (298 aa):
MKRIAAVCVASLIFPYVLTMAWTGRQGGTAMAGVVSSSQIGEGERVIVLDREGAEQPVLLEEYLIGIVAEQIPAEYELETIKAQMIIARTYLYGVMGEEHSISESALDLDILTESGMQELWGKDYFLRYYNKFADAAKETEGQILTFDGSPIDPLFHGISAGKTREGDELHPYLVSVDCPGDVNSPGYLTVETFTPEEFCKRLNGMENSPELSADTAFESIQIVEKDSAGYVSQVKVGEKLYTGGRSSTLWVSNPAPSPLRRWNRESAASLREVDTATALISGGQMRRRRRDIQRRNC

pLDDT: mean 74.1, std 23.62, range [21.44, 98.5]

Secondary structure (DSSP, 8-state):
-HHHHHHHHHHHHHHHHHHHHHTT-------TTB--TTSPPTT--EEEE-GGG--EEEEHHHHHHHHHHHHS-TTS-HHHHHHHHHHHHHHHHHHHTT-SEEEHHHH------HHHHHHHH-HHHHHHHHHHHHHHHHHTTT---EETTEE----B-S--SSBPPPP-TT-TT----B-GGGGGSTTSSB-----HHHHHHHHHTSTT-----TTTTTTTEEEEEE-TTS-EEEEEETTEEEE-STT----------B-SSPPPTTSGGG-S----B------S--------------

Foldseek 3Di:
DVVVVVVVVCVVVVVVVVVCVVVPPPVDLDFPFQDDPVPADDLWAWEFECPPNDTTTGTPLSQLLFQLVVVDPLPDDLVVLLVSSQLSVLQVCQQCPPHRYDYPVSQQFDTQGLVNLCVVLPPVCSVVSSVSNSVSSVVCPPHYDDDPRHRAQRWDFDAALQWFDADDPRHNVRDIDGDNPRVVDDLNADEDDDQLVRQQVLQCPDPPRLNDDSVCFVVQKDQPDADPSRQRQWMGGNNDIFGPDDPTSDPQFHRHGDRSHDDDDPPPPPDDDDRGHHYDPDPDDDDDDDDDDDDDDD